Protein AF-0000000071302984 (afdb_homodimer)

Radius of gyration: 37.37 Å; Cα contacts (8 Å, |Δi|>4): 467; chains: 2; bounding box: 135×63×108 Å

Sequence (364 aa):
MEQNSESKSVLCTLLDKNDQSKYVFFTQKRSAGDINIGFTNGEDVWKTHLSEEILSQLFKTFSLKSTEDYTFKLKCACKAGRAFVKLQEDSAVLHLGSEPKDLSLSLSKLKDSEGRTEVKELLFKMADSLQQLESQEFEPRKQHKGPVVAVKKRLPGDSLINPGTKRKKPATGVAFDDEDDDMEQNSESKSVLCTLLDKNDQSKYVFFTQKRSAGDINIGFTNGEDVWKTHLSEEILSQLFKTFSLKSTEDYTFKLKCACKAGRAFVKLQEDSAVLHLGSEPKDLSLSLSKLKDSEGRTEVKELLFKMADSLQQLESQEFEPRKQHKGPVVAVKKRLPGDSLINPGTKRKKPATGVAFDDEDDD

Foldseek 3Di:
DPPPPVLDKDWAWAAAPPPRQIKIWIWDADPPGKIKTWIDSLQWIWIDIQDPVNVVVVCVLLVNDGPSSVSVLQNVLRVVRAWHKHDDDFKIKIFSHDDPSTDMDITGIDDRVVRVVVSVVVVVVVVVVVVVVVVVVPPPPPPCPVPPPPPPPPPPDDPPPVPVPPPPPDPPDPPPPPPDDD/DPPPPVQDKDWAWAAAPPPRQIKIWIWDADPPGKIKTWIDSLQWIWIDIQDPVNVVVVCVLLVADDPSSVSVLQNVLRVVRAWHKHDDDFKIKIFSHDDPSTDMDITGIDDRVVRVVVSVVVVVVVVVVVVVVVVVVPPPPPPCPVPPPPPPPPPPDDPPPVPPPDPPPPPPDPPPPPPDDD

pLDDT: mean 76.07, std 26.69, range [21.97, 98.38]

InterPro domains:
  IPR027873 Protein PAXX [PF15384] (11-179)
  IPR027873 Protein PAXX [PTHR28586] (1-136)
  IPR054134 Protein PAXX, N-terminal domain [cd22286] (8-110)

Structure (mmCIF, N/CA/C/O backbone):
data_AF-0000000071302984-model_v1
#
loop_
_entity.id
_entity.type
_entity.pdbx_description
1 polymer 'Protein PAXX'
#
loop_
_atom_site.group_PDB
_atom_site.id
_atom_site.type_symbol
_atom_site.label_atom_id
_atom_site.label_alt_id
_atom_site.label_comp_id
_atom_site.label_asym_id
_atom_site.label_entity_id
_atom_site.label_seq_id
_atom_site.pdbx_PDB_ins_code
_atom_site.Cartn_x
_atom_site.Cartn_y
_atom_site.Cartn_z
_atom_site.occupancy
_atom_site.B_iso_or_equiv
_atom_site.auth_seq_id
_atom_site.auth_comp_id
_atom_site.auth_asym_id
_atom_site.auth_atom_id
_atom_site.pdbx_PDB_model_num
ATOM 1 N N . MET A 1 1 ? -27.562 1.363 -14.367 1 21.97 1 MET A N 1
ATOM 2 C CA . MET A 1 1 ? -26.25 1.764 -13.898 1 21.97 1 MET A CA 1
ATOM 3 C C . MET A 1 1 ? -25.531 0.594 -13.227 1 21.97 1 MET A C 1
ATOM 5 O O . MET A 1 1 ? -25.953 0.117 -12.18 1 21.97 1 MET A O 1
ATOM 9 N N . GLU A 1 2 ? -25.172 -0.443 -13.961 1 28.59 2 GLU A N 1
ATOM 10 C CA . GLU A 1 2 ? -24.609 -1.736 -13.578 1 28.59 2 GLU A CA 1
ATOM 11 C C . GLU A 1 2 ? -23.438 -1.566 -12.625 1 28.59 2 GLU A C 1
ATOM 13 O O . GLU A 1 2 ? -22.547 -0.751 -12.867 1 28.59 2 GLU A O 1
ATOM 18 N N . GLN A 1 3 ? -23.703 -1.447 -11.344 1 30.8 3 GLN A N 1
ATOM 19 C CA . GLN A 1 3 ? -22.641 -1.562 -10.352 1 30.8 3 GLN A CA 1
ATOM 20 C C . GLN A 1 3 ? -21.562 -2.531 -10.812 1 30.8 3 GLN A C 1
ATOM 22 O O . GLN A 1 3 ? -21.797 -3.734 -10.93 1 30.8 3 GLN A O 1
ATOM 27 N N . ASN A 1 4 ? -20.922 -2.396 -12.047 1 33.62 4 ASN A N 1
ATOM 28 C CA . ASN A 1 4 ? -19.844 -3.195 -12.625 1 33.62 4 ASN A CA 1
ATOM 29 C C . ASN A 1 4 ? -18.969 -3.826 -11.547 1 33.62 4 ASN A C 1
ATOM 31 O O . ASN A 1 4 ? -18.234 -3.127 -10.852 1 33.62 4 ASN A O 1
ATOM 35 N N . SER A 1 5 ? -19.422 -4.852 -10.867 1 39.19 5 SER A N 1
ATOM 36 C CA . SER A 1 5 ? -18.797 -5.77 -9.922 1 39.19 5 SER A CA 1
ATOM 37 C C . SER A 1 5 ? -17.375 -6.117 -10.352 1 39.19 5 SER A C 1
ATOM 39 O O . SER A 1 5 ? -17.156 -7.125 -11.023 1 39.19 5 SER A O 1
ATOM 41 N N . GLU A 1 6 ? -16.719 -5.316 -11.141 1 45.59 6 GLU A N 1
ATOM 42 C CA . GLU A 1 6 ? -15.336 -5.605 -11.539 1 45.59 6 GLU A CA 1
ATOM 43 C C . GLU A 1 6 ? -14.57 -6.285 -10.414 1 45.59 6 GLU A C 1
ATOM 45 O O . GLU A 1 6 ? -14.594 -5.824 -9.266 1 45.59 6 GLU A O 1
ATOM 50 N N . SER A 1 7 ? -14.633 -7.609 -10.422 1 53.19 7 SER A N 1
ATOM 51 C CA . SER A 1 7 ? -13.914 -8.5 -9.516 1 53.19 7 SER A CA 1
ATOM 52 C C . SER A 1 7 ? -12.656 -7.832 -8.977 1 53.19 7 SER A C 1
ATOM 54 O O . SER A 1 7 ? -11.781 -7.422 -9.742 1 53.19 7 SER A O 1
ATOM 56 N N . LYS A 1 8 ? -12.711 -7.332 -7.727 1 72.25 8 LYS A N 1
ATOM 57 C CA . LYS A 1 8 ? -11.719 -6.602 -6.941 1 72.25 8 LYS A CA 1
ATOM 58 C C . LYS A 1 8 ? -10.43 -7.402 -6.809 1 72.25 8 LYS A C 1
ATOM 60 O O . LYS A 1 8 ? -10.453 -8.633 -6.797 1 72.25 8 LYS A O 1
ATOM 65 N N . SER A 1 9 ? -9.273 -6.902 -7.262 1 87.19 9 SER A N 1
ATOM 66 C CA . SER A 1 9 ? -7.926 -7.422 -7.07 1 87.19 9 SER A CA 1
ATOM 67 C C . SER A 1 9 ? -7.758 -8.039 -5.684 1 87.19 9 SER A C 1
ATOM 69 O O . SER A 1 9 ? -8.438 -7.637 -4.734 1 87.19 9 SER A O 1
ATOM 71 N N . VAL A 1 10 ? -7.199 -9.203 -5.703 1 93.75 10 VAL A N 1
ATOM 72 C CA . VAL A 1 10 ? -6.887 -9.852 -4.438 1 93.75 10 VAL A CA 1
ATOM 73 C C . VAL A 1 10 ? -5.527 -9.375 -3.932 1 93.75 10 VAL A C 1
ATOM 75 O O . VAL A 1 10 ? -4.547 -9.375 -4.684 1 93.75 10 VAL A O 1
ATOM 78 N N . LEU A 1 11 ? -5.527 -8.977 -2.688 1 96.38 11 LEU A N 1
ATOM 79 C CA . LEU A 1 11 ? -4.293 -8.523 -2.059 1 96.38 11 LEU A CA 1
ATOM 80 C C . LEU A 1 11 ? -4.207 -9.008 -0.615 1 96.38 11 LEU A C 1
ATOM 82 O O . LEU A 1 11 ? -5.145 -8.82 0.164 1 96.38 11 LEU A O 1
ATOM 86 N N . CYS A 1 12 ? -3.041 -9.703 -0.276 1 96.38 12 CYS A N 1
ATOM 87 C CA . CYS A 1 12 ? -2.834 -10.148 1.098 1 96.38 12 CYS A CA 1
ATOM 88 C C . CYS A 1 12 ? -1.359 -10.422 1.366 1 96.38 12 CYS A C 1
ATOM 90 O O . CYS A 1 12 ? -0.529 -10.312 0.462 1 96.38 12 CYS A O 1
ATOM 92 N N . THR A 1 13 ? -1.05 -10.641 2.576 1 96.81 13 THR A N 1
ATOM 93 C CA . THR A 1 13 ? 0.307 -11.031 2.938 1 96.81 13 THR A CA 1
ATOM 94 C C . THR A 1 13 ? 0.396 -12.547 3.135 1 96.81 13 THR A C 1
ATOM 96 O O . THR A 1 13 ? -0.459 -13.141 3.791 1 96.81 13 THR A O 1
ATOM 99 N N . LEU A 1 14 ? 1.387 -13.102 2.527 1 96.81 14 LEU A N 1
ATOM 100 C CA . LEU A 1 14 ? 1.633 -14.531 2.617 1 96.81 14 LEU A CA 1
ATOM 101 C C . LEU A 1 14 ? 2.941 -14.82 3.346 1 96.81 14 LEU A C 1
ATOM 103 O O . LEU A 1 14 ? 3.811 -13.945 3.432 1 96.81 14 LEU A O 1
ATOM 107 N N . LEU A 1 15 ? 3.031 -16.078 3.766 1 95.19 15 LEU A N 1
ATOM 108 C CA . LEU A 1 15 ? 4.266 -16.5 4.41 1 95.19 15 LEU A CA 1
ATOM 109 C C . LEU A 1 15 ? 4.918 -17.641 3.639 1 95.19 15 LEU A C 1
ATOM 111 O O . LEU A 1 15 ? 4.223 -18.469 3.037 1 95.19 15 LEU A O 1
ATOM 115 N N . ASP A 1 16 ? 6.234 -17.656 3.602 1 93.75 16 ASP A N 1
ATOM 116 C CA . ASP A 1 16 ? 6.953 -18.844 3.133 1 93.75 16 ASP A CA 1
ATOM 117 C C . ASP A 1 16 ? 6.863 -19.969 4.148 1 93.75 16 ASP A C 1
ATOM 119 O O . ASP A 1 16 ? 7.016 -19.75 5.352 1 93.75 16 ASP A O 1
ATOM 123 N N . LYS A 1 17 ? 6.711 -21.109 3.68 1 86.44 17 LYS A N 1
ATOM 124 C CA . LYS A 1 17 ? 6.492 -22.266 4.555 1 86.44 17 LYS A CA 1
ATOM 125 C C . LYS A 1 17 ? 7.77 -22.641 5.305 1 86.44 17 LYS A C 1
ATOM 127 O O . LYS A 1 17 ? 7.715 -23.109 6.438 1 86.44 17 LYS A O 1
ATOM 132 N N . ASN A 1 18 ? 8.852 -22.406 4.664 1 88.69 18 ASN A N 1
ATOM 133 C CA . ASN A 1 18 ? 10.117 -22.875 5.211 1 88.69 18 ASN A CA 1
ATOM 134 C C . ASN A 1 18 ? 10.703 -21.875 6.203 1 88.69 18 ASN A C 1
ATOM 136 O O . ASN A 1 18 ? 11.023 -22.25 7.34 1 88.69 18 ASN A O 1
ATOM 140 N N . ASP A 1 19 ? 10.781 -20.594 5.848 1 91.5 19 ASP A N 1
ATOM 141 C CA . ASP A 1 19 ? 11.508 -19.641 6.695 1 91.5 19 ASP A CA 1
ATOM 142 C C . ASP A 1 19 ? 10.578 -18.578 7.246 1 91.5 19 ASP A C 1
ATOM 144 O O . ASP A 1 19 ? 11.023 -17.641 7.93 1 91.5 19 ASP A O 1
ATOM 148 N N . GLN A 1 20 ? 9.289 -18.578 6.902 1 92.75 20 GLN A N 1
ATOM 149 C CA . GLN A 1 20 ? 8.234 -17.719 7.426 1 92.75 20 GLN A CA 1
ATOM 150 C C . GLN A 1 20 ? 8.438 -16.266 6.973 1 92.75 20 GLN A C 1
ATOM 152 O O . GLN A 1 20 ? 7.875 -15.344 7.562 1 92.75 20 GLN A O 1
ATOM 157 N N . SER A 1 21 ? 9.273 -16.109 5.93 1 95.31 21 SER A N 1
ATOM 158 C CA . SER A 1 21 ? 9.391 -14.773 5.34 1 95.31 21 SER A CA 1
ATOM 159 C C . SER A 1 21 ? 8.062 -14.312 4.75 1 95.31 21 SER A C 1
ATOM 161 O O . SER A 1 21 ? 7.281 -15.125 4.25 1 95.31 21 SER A O 1
ATOM 163 N N . LYS A 1 22 ? 7.898 -13 4.781 1 96.69 22 LYS A N 1
ATOM 164 C CA . LYS A 1 22 ? 6.617 -12.43 4.383 1 96.69 22 LYS A CA 1
ATOM 165 C C . LYS A 1 22 ? 6.664 -11.93 2.941 1 96.69 22 LYS A C 1
ATOM 167 O O . LYS A 1 22 ? 7.668 -11.367 2.506 1 96.69 22 LYS A O 1
ATOM 172 N N . TYR A 1 23 ? 5.539 -12.07 2.285 1 98.12 23 TYR A N 1
ATOM 173 C CA . TYR A 1 23 ? 5.387 -11.609 0.91 1 98.12 23 TYR A CA 1
ATOM 174 C C . TYR A 1 23 ? 4.043 -10.93 0.708 1 98.12 23 TYR A C 1
ATOM 176 O O . TYR A 1 23 ? 3.031 -11.352 1.271 1 98.12 23 TYR A O 1
ATOM 184 N N . VAL A 1 24 ? 4.039 -9.883 -0.051 1 98.31 24 VAL A N 1
ATOM 185 C CA . VAL A 1 24 ? 2.781 -9.281 -0.478 1 98.31 24 VAL A CA 1
ATOM 186 C C . VAL A 1 24 ? 2.285 -9.961 -1.748 1 98.31 24 VAL A C 1
ATOM 188 O O . VAL A 1 24 ? 2.984 -9.984 -2.764 1 98.31 24 VAL A O 1
ATOM 191 N N . PHE A 1 25 ? 1.166 -10.57 -1.616 1 98.12 25 PHE A N 1
ATOM 192 C CA . PHE A 1 25 ? 0.506 -11.242 -2.73 1 98.12 25 PHE A CA 1
ATOM 193 C C . PHE A 1 25 ? -0.508 -10.32 -3.395 1 98.12 25 PHE A C 1
ATOM 195 O O . PHE A 1 25 ? -1.253 -9.617 -2.711 1 98.12 25 PHE A O 1
ATOM 202 N N . PHE A 1 26 ? -0.478 -10.344 -4.781 1 97.62 26 PHE A N 1
ATOM 203 C CA . PHE A 1 26 ? -1.403 -9.453 -5.469 1 97.62 26 PHE A CA 1
ATOM 204 C C . PHE A 1 26 ? -1.865 -10.062 -6.785 1 97.62 26 PHE A C 1
ATOM 206 O O . PHE A 1 26 ? -1.159 -10.875 -7.379 1 97.62 26 PHE A O 1
ATOM 213 N N . THR A 1 27 ? -3.02 -9.703 -7.223 1 96.62 27 THR A N 1
ATOM 214 C CA . THR A 1 27 ? -3.531 -10.023 -8.547 1 96.62 27 THR A CA 1
ATOM 215 C C . THR A 1 27 ? -3.91 -8.75 -9.297 1 96.62 27 THR A C 1
ATOM 217 O O . THR A 1 27 ? -4.23 -7.73 -8.688 1 96.62 27 THR A O 1
ATOM 220 N N . GLN A 1 28 ? -3.775 -8.828 -10.57 1 92.19 28 GLN A N 1
ATOM 221 C CA . GLN A 1 28 ? -4.168 -7.715 -11.438 1 92.19 28 GLN A CA 1
ATOM 222 C C . GLN A 1 28 ? -4.918 -8.211 -12.664 1 92.19 28 GLN A C 1
ATOM 224 O O . GLN A 1 28 ? -4.375 -8.977 -13.469 1 92.19 28 GLN A O 1
ATOM 229 N N . LYS A 1 29 ? -6.094 -7.762 -12.688 1 89.25 29 LYS A N 1
ATOM 230 C CA . LYS A 1 29 ? -6.855 -8.086 -13.891 1 89.25 29 LYS A CA 1
ATOM 231 C C . LYS A 1 29 ? -6.461 -7.172 -15.047 1 89.25 29 LYS A C 1
ATOM 233 O O . LYS A 1 29 ? -6.285 -5.965 -14.867 1 89.25 29 LYS A O 1
ATOM 238 N N . ARG A 1 30 ? -6.203 -7.777 -16.094 1 86.06 30 ARG A N 1
ATOM 239 C CA . ARG A 1 30 ? -5.855 -7.031 -17.312 1 86.06 30 ARG A CA 1
ATOM 240 C C . ARG A 1 30 ? -6.98 -7.098 -18.328 1 86.06 30 ARG A C 1
ATOM 242 O O . ARG A 1 30 ? -8.039 -7.672 -18.062 1 86.06 30 ARG A O 1
ATOM 249 N N . SER A 1 31 ? -6.621 -6.359 -19.406 1 78.56 31 SER A N 1
ATOM 250 C CA . SER A 1 31 ? -7.621 -6.336 -20.469 1 78.56 31 SER A CA 1
ATOM 251 C C . SER A 1 31 ? -7.883 -7.738 -21 1 78.56 31 SER A C 1
ATOM 253 O O . SER A 1 31 ? -7.129 -8.672 -20.719 1 78.56 31 SER A O 1
ATOM 255 N N . ALA A 1 32 ? -8.914 -7.988 -21.641 1 75.5 32 ALA A N 1
ATOM 256 C CA . ALA A 1 32 ? -9.273 -9.195 -22.375 1 75.5 32 ALA A CA 1
ATOM 257 C C . ALA A 1 32 ? -9.508 -10.367 -21.438 1 75.5 32 ALA A C 1
ATOM 259 O O . ALA A 1 32 ? -9.508 -11.523 -21.875 1 75.5 32 ALA A O 1
ATOM 260 N N . GLY A 1 33 ? -9.406 -10.133 -20.125 1 80.19 33 GLY A N 1
ATOM 261 C CA . GLY A 1 33 ? -9.711 -11.227 -19.219 1 80.19 33 GLY A CA 1
ATOM 262 C C . GLY A 1 33 ? -8.477 -11.852 -18.609 1 80.19 33 GLY A C 1
ATOM 263 O O . GLY A 1 33 ? -8.578 -12.773 -17.781 1 80.19 33 GLY A O 1
ATOM 264 N N . ASP A 1 34 ? -7.297 -11.383 -19 1 90.88 34 ASP A N 1
ATOM 265 C CA . ASP A 1 34 ? -6.039 -11.883 -18.453 1 90.88 34 ASP A CA 1
ATOM 266 C C . ASP A 1 34 ? -5.871 -11.461 -17 1 90.88 34 ASP A C 1
ATOM 268 O O . ASP A 1 34 ? -6.414 -10.445 -16.562 1 90.88 34 ASP A O 1
ATOM 272 N N . ILE A 1 35 ? -5.137 -12.375 -16.328 1 93.69 35 ILE A N 1
ATOM 273 C CA . ILE A 1 35 ? -4.855 -12.055 -14.938 1 93.69 35 ILE A CA 1
ATOM 274 C C . ILE A 1 35 ? -3.354 -12.172 -14.68 1 93.69 35 ILE A C 1
ATOM 276 O O . ILE A 1 35 ? -2.711 -13.125 -15.117 1 93.69 35 ILE A O 1
ATOM 280 N N . ASN A 1 36 ? -2.801 -11.133 -14.133 1 95.38 36 ASN A N 1
ATOM 281 C CA . ASN A 1 36 ? -1.452 -11.219 -13.578 1 95.38 36 ASN A CA 1
ATOM 282 C C . ASN A 1 36 ? -1.475 -11.539 -12.086 1 95.38 36 ASN A C 1
ATOM 284 O O . ASN A 1 36 ? -2.26 -10.953 -11.336 1 95.38 36 ASN A O 1
ATOM 288 N N . ILE A 1 37 ? -0.672 -12.477 -11.758 1 96.81 37 ILE A N 1
ATOM 289 C CA . ILE A 1 37 ? -0.538 -12.867 -10.359 1 96.81 37 ILE A CA 1
ATOM 290 C C . ILE A 1 37 ? 0.921 -12.734 -9.922 1 96.81 37 ILE A C 1
ATOM 292 O O . ILE A 1 37 ? 1.829 -13.125 -10.664 1 96.81 37 ILE A O 1
ATOM 296 N N . GLY A 1 38 ? 1.104 -12.156 -8.75 1 97.75 38 GLY A N 1
ATOM 297 C CA . GLY A 1 38 ? 2.479 -12.016 -8.305 1 97.75 38 GLY A CA 1
ATOM 298 C C . GLY A 1 38 ? 2.598 -11.844 -6.801 1 97.75 38 GLY A C 1
ATOM 299 O O . GLY A 1 38 ? 1.591 -11.695 -6.102 1 97.75 38 GLY A O 1
ATOM 300 N N . PHE A 1 39 ? 3.803 -12.008 -6.344 1 98 39 PHE A N 1
ATOM 301 C CA . PHE A 1 39 ? 4.102 -11.633 -4.965 1 98 39 PHE A CA 1
ATOM 302 C C . PHE A 1 39 ? 5.5 -11.047 -4.855 1 98 39 PHE A C 1
ATOM 304 O O . PHE A 1 39 ? 6.332 -11.234 -5.746 1 98 39 PHE A O 1
ATOM 311 N N . THR A 1 40 ? 5.75 -10.289 -3.795 1 98 40 THR A N 1
ATOM 312 C CA . THR A 1 40 ? 7.012 -9.586 -3.617 1 98 40 THR A CA 1
ATOM 313 C C . THR A 1 40 ? 7.414 -9.555 -2.145 1 98 40 THR A C 1
ATOM 315 O O . THR A 1 40 ? 6.551 -9.484 -1.265 1 98 40 THR A O 1
ATOM 318 N N . ASN A 1 41 ? 8.711 -9.648 -1.944 1 96.25 41 ASN A N 1
ATOM 319 C CA . ASN A 1 41 ? 9.234 -9.438 -0.599 1 96.25 41 ASN A CA 1
ATOM 320 C C . ASN A 1 41 ? 9.672 -7.988 -0.391 1 96.25 41 ASN A C 1
ATOM 322 O O . ASN A 1 41 ? 10.344 -7.676 0.595 1 96.25 41 ASN A O 1
ATOM 326 N N . GLY A 1 42 ? 9.305 -7.145 -1.316 1 95.81 42 GLY A N 1
ATOM 327 C CA . GLY A 1 42 ? 9.703 -5.746 -1.271 1 95.81 42 GLY A CA 1
ATOM 328 C C . GLY A 1 42 ? 10.93 -5.445 -2.111 1 95.81 42 GLY A C 1
ATOM 329 O O . GLY A 1 42 ? 11.195 -4.289 -2.438 1 95.81 42 GLY A O 1
ATOM 330 N N . GLU A 1 43 ? 11.688 -6.418 -2.482 1 93.81 43 GLU A N 1
ATOM 331 C CA . GLU A 1 43 ? 12.898 -6.277 -3.295 1 93.81 43 GLU A CA 1
ATOM 332 C C . GLU A 1 43 ? 12.766 -7.047 -4.605 1 93.81 43 GLU A C 1
ATOM 334 O O . GLU A 1 43 ? 13.031 -6.496 -5.68 1 93.81 43 GLU A O 1
ATOM 339 N N . ASP A 1 44 ? 12.43 -8.25 -4.48 1 96 44 ASP A N 1
ATOM 340 C CA . ASP A 1 44 ? 12.219 -9.102 -5.645 1 96 44 ASP A CA 1
ATOM 341 C C . ASP A 1 44 ? 10.727 -9.305 -5.914 1 96 44 ASP A C 1
ATOM 343 O O . ASP A 1 44 ? 9.898 -9.148 -5.016 1 96 44 ASP A O 1
ATOM 347 N N . VAL A 1 45 ? 10.461 -9.602 -7.203 1 97.75 45 VAL A N 1
ATOM 348 C CA . VAL A 1 45 ? 9.078 -9.852 -7.598 1 97.75 45 VAL A CA 1
ATOM 349 C C . VAL A 1 45 ? 8.992 -11.148 -8.398 1 97.75 45 VAL A C 1
ATOM 351 O O . VAL A 1 45 ? 9.812 -11.391 -9.289 1 97.75 45 VAL A O 1
ATOM 354 N N . TRP A 1 46 ? 8.109 -12.023 -8.016 1 97.94 46 TRP A N 1
ATOM 355 C CA . TRP A 1 46 ? 7.734 -13.195 -8.797 1 97.94 46 TRP A CA 1
ATOM 356 C C . TRP A 1 46 ? 6.348 -13.023 -9.406 1 97.94 46 TRP A C 1
ATOM 358 O O . TRP A 1 46 ? 5.418 -12.562 -8.734 1 97.94 46 TRP A O 1
ATOM 368 N N . LYS A 1 47 ? 6.27 -13.367 -10.664 1 97.81 47 LYS A N 1
ATOM 369 C CA . LYS A 1 47 ? 5.012 -13.062 -11.344 1 97.81 47 LYS A CA 1
ATOM 370 C C . LYS A 1 47 ? 4.711 -14.086 -12.43 1 97.81 47 LYS A C 1
ATOM 372 O O . LYS A 1 47 ? 5.625 -14.711 -12.977 1 97.81 47 LYS A O 1
ATOM 377 N N . THR A 1 48 ? 3.436 -14.32 -12.703 1 96.75 48 THR A N 1
ATOM 378 C CA . THR A 1 48 ? 2.975 -15.117 -13.836 1 96.75 48 THR A CA 1
ATOM 379 C C . THR A 1 48 ? 1.795 -14.438 -14.531 1 96.75 48 THR A C 1
ATOM 381 O O . THR A 1 48 ? 1.031 -13.711 -13.898 1 96.75 48 THR A O 1
ATOM 384 N N . HIS A 1 49 ? 1.785 -14.625 -15.789 1 95.62 49 HIS A N 1
ATOM 385 C CA . HIS A 1 49 ? 0.696 -14.125 -16.625 1 95.62 49 HIS A CA 1
ATOM 386 C C . HIS A 1 49 ? -0.238 -15.25 -17.047 1 95.62 49 HIS A C 1
ATOM 388 O O . HIS A 1 49 ? 0.196 -16.219 -17.672 1 95.62 49 HIS A O 1
ATOM 394 N N . LEU A 1 50 ? -1.486 -15.133 -16.719 1 94.94 50 LEU A N 1
ATOM 395 C CA . LEU A 1 50 ? -2.494 -16.109 -17.094 1 94.94 50 LEU A CA 1
ATOM 396 C C . LEU A 1 50 ? -3.375 -15.586 -18.219 1 94.94 50 LEU A C 1
ATOM 398 O O . LEU A 1 50 ? -4.32 -14.836 -17.969 1 94.94 50 LEU A O 1
ATOM 402 N N . SER A 1 51 ? -3.023 -16.031 -19.406 1 93 51 SER A N 1
ATOM 403 C CA . SER A 1 51 ? -3.883 -15.711 -20.531 1 93 51 SER A CA 1
ATOM 404 C C . SER A 1 51 ? -5.227 -16.422 -20.438 1 93 51 SER A C 1
ATOM 406 O O . SER A 1 51 ? -5.395 -17.328 -19.625 1 93 51 SER A O 1
ATOM 408 N N . GLU A 1 52 ? -6.137 -16.016 -21.281 1 89.62 52 GLU A N 1
ATOM 409 C CA . GLU A 1 52 ? -7.441 -16.656 -21.312 1 89.62 52 GLU A CA 1
ATOM 410 C C . GLU A 1 52 ? -7.309 -18.156 -21.578 1 89.62 52 GLU A C 1
ATOM 412 O O . GLU A 1 52 ? -8.055 -18.969 -21.031 1 89.62 52 GLU A O 1
ATOM 417 N N . GLU A 1 53 ? -6.402 -18.453 -22.453 1 91.19 53 GLU A N 1
ATOM 418 C CA . GLU A 1 53 ? -6.172 -19.859 -22.797 1 91.19 53 GLU A CA 1
ATOM 419 C C . GLU A 1 53 ? -5.664 -20.641 -21.578 1 91.19 53 GLU A C 1
ATOM 421 O O . GLU A 1 53 ? -6.121 -21.75 -21.328 1 91.19 53 GLU A O 1
ATOM 426 N N . ILE A 1 54 ? -4.738 -20.031 -20.844 1 91.56 54 ILE A N 1
ATOM 427 C CA . ILE A 1 54 ? -4.164 -20.672 -19.672 1 91.56 54 ILE A CA 1
ATOM 428 C C . ILE A 1 54 ? -5.227 -20.797 -18.578 1 91.56 54 ILE A C 1
ATOM 430 O O . ILE A 1 54 ? -5.336 -21.844 -17.938 1 91.56 54 ILE A O 1
ATOM 434 N N . LEU A 1 55 ? -6.039 -19.828 -18.438 1 90.56 55 LEU A N 1
ATOM 435 C CA . LEU A 1 55 ? -7.098 -19.844 -17.438 1 90.56 55 LEU A CA 1
ATOM 436 C C . LEU A 1 55 ? -8.109 -20.938 -17.719 1 90.56 55 LEU A C 1
ATOM 438 O O . LEU A 1 55 ? -8.562 -21.641 -16.812 1 90.56 55 LEU A O 1
ATOM 442 N N . SER A 1 56 ? -8.461 -21.078 -18.938 1 90.88 56 SER A N 1
ATOM 443 C CA . SER A 1 56 ? -9.406 -22.125 -19.328 1 90.88 56 SER A CA 1
ATOM 444 C C . SER A 1 56 ? -8.891 -23.5 -18.953 1 90.88 56 SER A C 1
ATOM 446 O O . SER A 1 56 ? -9.664 -24.359 -18.516 1 90.88 56 SER A O 1
ATOM 448 N N . GLN A 1 57 ? -7.609 -23.719 -19.141 1 91.44 57 GLN A N 1
ATOM 449 C CA . GLN A 1 57 ? -7.004 -25 -18.781 1 91.44 57 GLN A CA 1
ATOM 450 C C . GLN A 1 57 ? -7.039 -25.203 -17.266 1 91.44 57 GLN A C 1
ATOM 452 O O . GLN A 1 57 ? -7.289 -26.312 -16.797 1 91.44 57 GLN A O 1
ATOM 457 N N . LEU A 1 58 ? -6.789 -24.109 -16.562 1 89.12 58 LEU A N 1
ATOM 458 C CA . LEU A 1 58 ? -6.832 -24.172 -15.102 1 89.12 58 LEU A CA 1
ATOM 459 C C . LEU A 1 58 ? -8.242 -24.469 -14.609 1 89.12 58 LEU A C 1
ATOM 461 O O . LEU A 1 58 ? -8.422 -25.219 -13.641 1 89.12 58 LEU A O 1
ATOM 465 N N . PHE A 1 59 ? -9.18 -24 -15.359 1 90.44 59 PHE A N 1
ATOM 466 C CA . PHE A 1 59 ? -10.57 -24.234 -14.984 1 90.44 59 PHE A CA 1
ATOM 467 C C . PHE A 1 59 ? -10.922 -25.703 -15.117 1 90.44 59 PHE A C 1
ATOM 469 O O . PHE A 1 59 ? -11.562 -26.281 -14.234 1 90.44 59 PHE A O 1
ATOM 476 N N . LYS A 1 60 ? -10.578 -26.297 -16.141 1 90.19 60 LYS A N 1
ATOM 477 C CA . LYS A 1 60 ? -10.852 -27.703 -16.375 1 90.19 60 LYS A CA 1
ATOM 478 C C . LYS A 1 60 ? -10.148 -28.578 -15.336 1 90.19 60 LYS A C 1
ATOM 480 O O . LYS A 1 60 ? -10.742 -29.531 -14.812 1 90.19 60 LYS A O 1
ATOM 485 N N . THR A 1 61 ? -8.898 -28.188 -14.977 1 87.5 61 THR A N 1
ATOM 486 C CA . THR A 1 61 ? -8.078 -29 -14.094 1 87.5 61 THR A CA 1
ATOM 487 C C . THR A 1 61 ? -8.602 -28.938 -12.656 1 87.5 61 T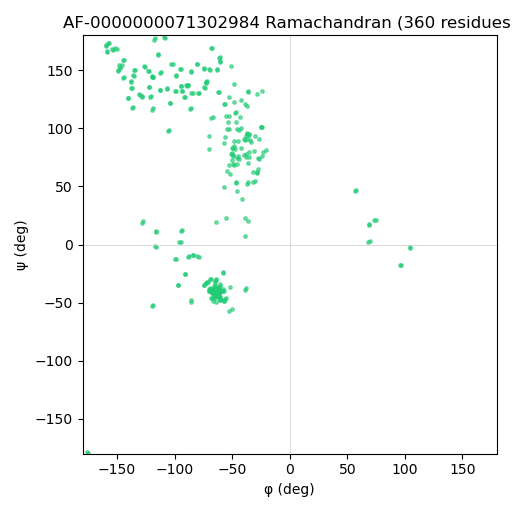HR A C 1
ATOM 489 O O . THR A 1 61 ? -8.586 -29.938 -11.945 1 87.5 61 THR A O 1
ATOM 492 N N . PHE A 1 62 ? -9.156 -27.781 -12.281 1 86.94 62 PHE A N 1
ATOM 493 C CA . PHE A 1 62 ? -9.516 -27.609 -10.875 1 86.94 62 PHE A CA 1
ATOM 494 C C . PHE A 1 62 ? -11.023 -27.438 -10.727 1 86.94 62 PHE A C 1
ATOM 496 O O . PHE A 1 62 ? -11.508 -27.031 -9.672 1 86.94 62 PHE A O 1
ATOM 503 N N . SER A 1 63 ? -11.781 -27.688 -11.766 1 85.81 63 SER A N 1
ATOM 504 C CA . SER A 1 63 ? -13.234 -27.656 -11.773 1 85.81 63 SER A CA 1
ATOM 505 C C . SER A 1 63 ? -13.75 -26.281 -11.328 1 85.81 63 SER A C 1
ATOM 507 O O . SER A 1 63 ? -14.602 -26.203 -10.438 1 85.81 63 SER A O 1
ATOM 509 N N . LEU A 1 64 ? -13.102 -25.328 -11.961 1 88 64 LEU A N 1
ATOM 510 C CA . LEU A 1 64 ? -13.539 -23.953 -11.727 1 88 64 LEU A CA 1
ATOM 511 C C . LEU A 1 64 ? -14.516 -23.5 -12.805 1 88 64 LEU A C 1
ATOM 513 O O . LEU A 1 64 ? -14.406 -23.922 -13.961 1 88 64 LEU A O 1
ATOM 517 N N . LYS A 1 65 ? -15.359 -22.641 -12.469 1 88.5 65 LYS A N 1
ATOM 518 C CA . LYS A 1 65 ? -16.438 -22.25 -13.375 1 88.5 65 LYS A CA 1
ATOM 519 C C . LYS A 1 65 ? -16.078 -20.969 -14.125 1 88.5 65 LYS A C 1
ATOM 521 O O . LYS A 1 65 ? -16.516 -20.781 -15.266 1 88.5 65 LYS A O 1
ATOM 526 N N . SER A 1 66 ? -15.367 -20.062 -13.477 1 89.25 66 SER A N 1
ATOM 527 C CA . SER A 1 66 ? -15.078 -18.766 -14.07 1 89.25 66 SER A CA 1
ATOM 528 C C . SER A 1 66 ? -13.852 -18.125 -13.43 1 89.25 66 SER A C 1
ATOM 530 O O . SER A 1 66 ? -13.305 -18.641 -12.453 1 89.25 66 SER A O 1
ATOM 532 N N . THR A 1 67 ? -13.516 -17.062 -14.039 1 87.19 67 THR A N 1
ATOM 533 C CA . THR A 1 67 ? -12.422 -16.281 -13.484 1 87.19 67 THR A CA 1
ATOM 534 C C . THR A 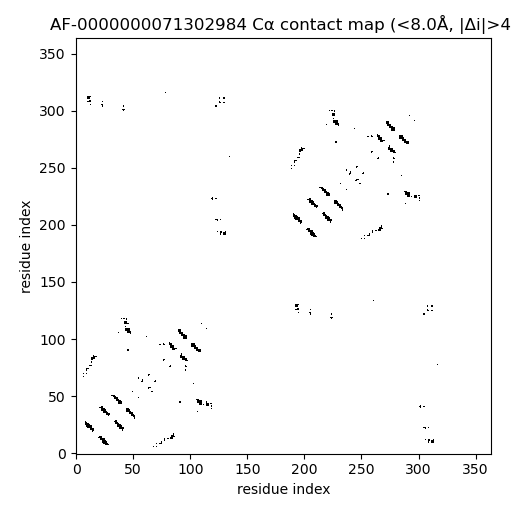1 67 ? -12.781 -15.766 -12.094 1 87.19 67 THR A C 1
ATOM 536 O O . THR A 1 67 ? -11.922 -15.703 -11.211 1 87.19 67 THR A O 1
ATOM 539 N N . GLU A 1 68 ? -13.992 -15.422 -11.922 1 87.19 68 GLU A N 1
ATOM 540 C CA . GLU A 1 68 ? -14.461 -14.938 -10.625 1 87.19 68 GLU A CA 1
ATOM 541 C C . GLU A 1 68 ? -14.367 -16.031 -9.57 1 87.19 68 GLU A C 1
ATOM 543 O O . GLU A 1 68 ? -14.023 -15.766 -8.414 1 87.19 68 GLU A O 1
ATOM 548 N N . ASP A 1 69 ? -14.688 -17.188 -10.031 1 90.12 69 ASP A N 1
ATOM 549 C CA . ASP A 1 69 ? -14.555 -18.328 -9.133 1 90.12 69 ASP A CA 1
ATOM 550 C C . ASP A 1 69 ? -13.102 -18.531 -8.703 1 90.12 69 ASP A C 1
ATOM 552 O O . ASP A 1 69 ? -12.82 -18.781 -7.531 1 90.12 69 ASP A O 1
ATOM 556 N N . TYR A 1 70 ? -12.305 -18.344 -9.617 1 90.5 70 TYR A N 1
ATOM 557 C CA . TYR A 1 70 ? -10.875 -18.484 -9.344 1 90.5 70 TYR A CA 1
ATOM 558 C C . TYR A 1 70 ? -10.406 -17.438 -8.352 1 90.5 70 TYR A C 1
ATOM 560 O O . TYR A 1 70 ? -9.727 -17.75 -7.371 1 90.5 70 TYR A O 1
ATOM 568 N N . THR A 1 71 ? -10.734 -16.188 -8.586 1 90.06 71 THR A N 1
ATOM 569 C CA . THR A 1 71 ? -10.352 -15.078 -7.715 1 90.06 71 THR A CA 1
ATOM 570 C C . THR A 1 71 ? -10.922 -15.266 -6.312 1 90.06 71 THR A C 1
ATOM 572 O O . THR A 1 71 ? -10.266 -14.953 -5.32 1 90.06 71 THR A O 1
ATOM 575 N N . PHE A 1 72 ? -12.078 -15.844 -6.332 1 90.19 72 PHE A N 1
ATOM 576 C CA . PHE A 1 72 ? -12.703 -16.125 -5.047 1 90.19 72 PHE A CA 1
ATOM 577 C C . PHE A 1 72 ? -11.906 -17.156 -4.27 1 90.19 72 PHE A C 1
ATOM 579 O O . PHE A 1 72 ? -11.742 -17.047 -3.053 1 90.19 72 PHE A O 1
ATOM 586 N N . LYS A 1 73 ? -11.492 -18.109 -4.945 1 91.69 73 LYS A N 1
ATOM 587 C CA . LYS A 1 73 ? -10.695 -19.141 -4.293 1 91.69 73 LYS A CA 1
ATOM 588 C C . LYS A 1 73 ? -9.391 -18.578 -3.752 1 91.69 73 LYS A C 1
ATOM 590 O O . LYS A 1 73 ? -8.938 -18.953 -2.668 1 91.69 73 LYS A O 1
ATOM 595 N N . LEU A 1 74 ? -8.82 -17.703 -4.527 1 93.31 74 LEU A N 1
ATOM 596 C CA . LEU A 1 74 ? -7.609 -17.016 -4.078 1 93.31 74 LEU A CA 1
ATOM 597 C C . LEU A 1 74 ? -7.875 -16.234 -2.801 1 93.31 74 LEU A C 1
ATOM 599 O O . LEU A 1 74 ? -7.121 -16.328 -1.832 1 93.31 74 LEU A O 1
ATOM 603 N N . LYS A 1 75 ? -8.938 -15.547 -2.844 1 92.44 75 LYS A N 1
ATOM 604 C CA . LYS A 1 75 ? -9.32 -14.711 -1.71 1 92.44 75 LYS A CA 1
ATOM 605 C C . LYS A 1 75 ? -9.586 -15.555 -0.465 1 92.44 75 LYS A C 1
ATOM 607 O O . LYS A 1 75 ? -9.133 -15.211 0.629 1 92.44 75 LYS A O 1
ATOM 612 N N . CYS A 1 76 ? -10.258 -16.625 -0.637 1 91.25 76 CYS A N 1
ATOM 613 C CA . CYS A 1 76 ? -10.602 -17.5 0.479 1 91.25 76 CYS A CA 1
ATOM 614 C C . CYS A 1 76 ? -9.344 -18.141 1.069 1 91.25 76 CYS A C 1
ATOM 616 O O . CYS A 1 76 ? -9.219 -18.25 2.291 1 91.25 76 CYS A O 1
ATOM 618 N N . ALA A 1 77 ? -8.523 -18.531 0.246 1 94.19 77 ALA A N 1
ATOM 619 C CA . ALA A 1 77 ? -7.285 -19.141 0.715 1 94.19 77 ALA A CA 1
ATOM 620 C C . ALA A 1 77 ? -6.453 -18.156 1.528 1 94.19 77 ALA A C 1
ATOM 622 O O . ALA A 1 77 ? -5.879 -18.516 2.559 1 94.19 77 ALA A O 1
ATOM 623 N N . CYS A 1 78 ? -6.414 -16.938 1.127 1 92.62 78 CYS A N 1
ATOM 624 C CA . CYS A 1 78 ? -5.691 -15.883 1.829 1 92.62 78 CYS A CA 1
ATOM 625 C C . CYS A 1 78 ? -6.316 -15.609 3.191 1 92.62 78 CYS A C 1
ATOM 627 O O . CYS A 1 78 ? -5.613 -15.531 4.199 1 92.62 78 CYS A O 1
ATOM 629 N N . LYS A 1 79 ? -7.57 -15.531 3.141 1 90.19 79 LYS A N 1
ATOM 630 C CA . LYS A 1 79 ? -8.297 -15.211 4.367 1 90.19 79 LYS A CA 1
ATOM 631 C C . LYS A 1 79 ? -8.156 -16.328 5.398 1 90.19 79 LYS A C 1
ATOM 633 O O . LYS A 1 79 ? -8.039 -16.047 6.598 1 90.19 79 LYS A O 1
ATOM 638 N N . ALA A 1 80 ? -8.156 -17.469 4.906 1 91.69 80 ALA A N 1
ATOM 639 C CA . ALA A 1 80 ? -8.102 -18.641 5.789 1 91.69 80 ALA A CA 1
ATOM 640 C C . ALA A 1 80 ? -6.668 -18.906 6.25 1 91.69 80 ALA A C 1
ATOM 642 O O . ALA A 1 80 ? -6.43 -19.781 7.09 1 91.69 80 ALA A O 1
ATOM 643 N N . GLY A 1 81 ? -5.711 -18.219 5.672 1 91.25 81 GLY A N 1
ATOM 644 C CA . GLY A 1 81 ? -4.312 -18.406 6.035 1 91.25 81 GLY A CA 1
ATOM 645 C C . GLY A 1 81 ? -3.725 -19.703 5.516 1 91.25 81 GLY A C 1
ATOM 646 O O . GLY A 1 81 ? -2.754 -20.219 6.07 1 91.25 81 GLY A O 1
ATOM 647 N N . ARG A 1 82 ? -4.367 -20.25 4.5 1 93.94 82 ARG A N 1
ATOM 648 C CA . ARG A 1 82 ? -3.928 -21.516 3.943 1 93.94 82 ARG A CA 1
ATOM 649 C C . ARG A 1 82 ? -2.941 -21.312 2.801 1 93.94 82 ARG A C 1
ATOM 651 O O . ARG A 1 82 ? -2.174 -22.203 2.459 1 93.94 82 ARG A O 1
ATOM 658 N N . ALA A 1 83 ? -3.018 -20.172 2.168 1 95.94 83 ALA A N 1
ATOM 659 C CA . ALA A 1 83 ? -2.135 -19.891 1.039 1 95.94 83 ALA A CA 1
ATOM 660 C C . ALA A 1 83 ? -0.709 -19.625 1.512 1 95.94 83 ALA A C 1
ATOM 662 O O . ALA A 1 83 ? -0.499 -18.953 2.533 1 95.94 83 ALA A O 1
ATOM 663 N N . PHE A 1 84 ? 0.283 -20.156 0.775 1 96.75 84 PHE A N 1
ATOM 664 C CA . PHE A 1 84 ? 1.683 -19.922 1.107 1 96.75 84 PHE A CA 1
ATOM 665 C C . PHE A 1 84 ? 2.561 -20.031 -0.133 1 96.75 84 PHE A C 1
ATOM 667 O O . PHE A 1 84 ? 2.113 -20.516 -1.175 1 96.75 84 PHE A O 1
ATOM 674 N N . VAL A 1 85 ? 3.824 -19.578 0.001 1 96.62 85 VAL A N 1
ATOM 675 C CA . VAL A 1 85 ? 4.746 -19.594 -1.13 1 96.62 85 VAL A CA 1
ATOM 676 C C . VAL A 1 85 ? 5.945 -20.484 -0.807 1 96.62 85 VAL A C 1
ATOM 678 O O . VAL A 1 85 ? 6.336 -20.609 0.357 1 96.62 85 VAL A O 1
ATOM 681 N N . LYS A 1 86 ? 6.395 -21.141 -1.786 1 95.44 86 LYS A N 1
ATOM 682 C CA . LYS A 1 86 ? 7.66 -21.859 -1.716 1 95.44 86 LYS A CA 1
ATOM 683 C C . LYS A 1 86 ? 8.656 -21.328 -2.738 1 95.44 86 LYS A C 1
ATOM 685 O O . LYS A 1 86 ? 8.445 -21.469 -3.947 1 95.44 86 LYS A O 1
ATOM 690 N N . LEU A 1 87 ? 9.758 -20.797 -2.184 1 94.38 87 LEU A N 1
ATOM 691 C CA . LEU A 1 87 ? 10.758 -20.234 -3.076 1 94.38 87 LEU A CA 1
ATOM 692 C C . LEU A 1 87 ? 11.758 -21.297 -3.521 1 94.38 87 LEU A C 1
ATOM 694 O O . LEU A 1 87 ? 12.164 -22.156 -2.725 1 94.38 87 LEU A O 1
ATOM 698 N N . GLN A 1 88 ? 12.039 -21.203 -4.805 1 89.88 88 GLN A N 1
ATOM 699 C CA . GLN A 1 88 ? 13.117 -21.969 -5.422 1 89.88 88 GLN A CA 1
ATOM 700 C C . GLN A 1 88 ? 14.188 -21.047 -6 1 89.88 88 GLN A C 1
ATOM 702 O O . GLN A 1 88 ? 14.133 -19.828 -5.812 1 89.88 88 GLN A O 1
ATOM 707 N N . GLU A 1 89 ? 15.289 -21.438 -6.535 1 83.88 89 GLU A N 1
ATOM 708 C CA . GLU A 1 89 ? 16.406 -20.609 -7.012 1 83.88 89 GLU A CA 1
ATOM 709 C C . GLU A 1 89 ? 15.906 -19.5 -7.93 1 83.88 89 GLU A C 1
ATOM 711 O O . GLU A 1 89 ? 16.172 -18.312 -7.691 1 83.88 89 GLU A O 1
ATOM 716 N N . ASP A 1 90 ? 15.219 -19.672 -8.969 1 84.44 90 ASP A N 1
ATOM 717 C CA . ASP A 1 90 ? 14.766 -18.609 -9.875 1 84.44 90 ASP A CA 1
ATOM 718 C C . ASP A 1 90 ? 13.258 -18.703 -10.117 1 84.44 90 ASP A C 1
ATOM 720 O O . ASP A 1 90 ? 12.766 -18.234 -11.141 1 84.44 90 ASP A O 1
ATOM 724 N N . SER A 1 91 ? 12.586 -19.391 -9.266 1 93.81 91 SER A N 1
ATOM 725 C CA . SER A 1 91 ? 11.148 -19.562 -9.406 1 93.81 91 SER A CA 1
ATOM 726 C C . SER A 1 91 ? 10.469 -19.734 -8.047 1 93.81 91 SER A C 1
ATOM 728 O O . SER A 1 91 ? 11.141 -19.703 -7.012 1 93.81 91 SER A O 1
ATOM 730 N N . ALA A 1 92 ? 9.242 -19.656 -8.109 1 96 92 ALA A N 1
ATOM 731 C CA . ALA A 1 92 ? 8.461 -19.859 -6.898 1 96 92 ALA A CA 1
ATOM 732 C C . ALA A 1 92 ? 7.129 -20.547 -7.215 1 96 92 ALA A C 1
ATOM 734 O O . ALA A 1 92 ? 6.66 -20.5 -8.359 1 96 92 ALA A O 1
ATOM 735 N N . VAL A 1 93 ? 6.633 -21.219 -6.234 1 96.19 93 VAL A N 1
ATOM 736 C CA . VAL A 1 93 ? 5.316 -21.828 -6.387 1 96.19 93 VAL A CA 1
ATOM 737 C C . VAL A 1 93 ? 4.363 -21.281 -5.324 1 96.19 93 VAL A C 1
ATOM 739 O O . VAL A 1 93 ? 4.695 -21.25 -4.137 1 96.19 93 VAL A O 1
ATOM 742 N N . LEU A 1 94 ? 3.232 -20.812 -5.781 1 96.81 94 LEU A N 1
ATOM 743 C CA . LEU A 1 94 ? 2.146 -20.391 -4.902 1 96.81 94 LEU A CA 1
ATOM 744 C C . LEU A 1 94 ? 1.183 -21.547 -4.641 1 96.81 94 LEU A C 1
ATOM 746 O O . LEU A 1 94 ? 0.667 -22.156 -5.578 1 96.81 94 LEU A O 1
ATOM 750 N N . HIS A 1 95 ? 0.959 -21.797 -3.363 1 96.25 95 HIS A N 1
ATOM 751 C CA . HIS A 1 95 ? 0.025 -22.844 -2.967 1 96.25 95 HIS A CA 1
ATOM 752 C C . HIS A 1 95 ? -1.21 -22.25 -2.295 1 96.25 95 HIS A C 1
ATOM 754 O O . HIS A 1 95 ? -1.093 -21.406 -1.402 1 96.25 95 HIS A O 1
ATOM 760 N N . LEU A 1 96 ? -2.354 -22.703 -2.699 1 95.06 96 LEU A N 1
ATOM 761 C CA . LEU A 1 96 ? -3.586 -22.203 -2.092 1 95.06 96 LEU A CA 1
ATOM 762 C C . LEU A 1 96 ? -4.051 -23.141 -0.977 1 95.06 96 LEU A C 1
ATOM 764 O O . LEU A 1 96 ? -5.078 -22.891 -0.342 1 95.06 96 LEU A O 1
ATOM 768 N N . GLY A 1 97 ? -3.291 -24.141 -0.731 1 91.62 97 GLY A N 1
ATOM 769 C CA . GLY A 1 97 ? -3.539 -25.109 0.329 1 91.62 97 GLY A CA 1
ATOM 770 C C . GLY A 1 97 ? -2.432 -26.125 0.475 1 91.62 97 GLY A C 1
ATOM 771 O O . GLY A 1 97 ? -1.486 -26.156 -0.316 1 91.62 97 GLY A O 1
ATOM 772 N N . SER A 1 98 ? -2.619 -27.047 1.42 1 90 98 SER A N 1
ATOM 773 C CA . SER A 1 98 ? -1.547 -27.984 1.755 1 90 98 SER A CA 1
ATOM 774 C C . SER A 1 98 ? -1.749 -29.328 1.066 1 90 98 SER A C 1
ATOM 776 O O . SER A 1 98 ? -0.825 -30.141 0.999 1 90 98 SER A O 1
ATOM 778 N N . GLU A 1 99 ? -2.951 -29.484 0.536 1 90.38 99 GLU A N 1
ATOM 779 C CA . GLU A 1 99 ? -3.232 -30.766 -0.104 1 90.38 99 GLU A CA 1
ATOM 780 C C . GLU A 1 99 ? -2.762 -30.766 -1.557 1 90.38 99 GLU A C 1
ATOM 782 O O . GLU A 1 99 ? -2.787 -29.734 -2.227 1 90.38 99 GLU A O 1
ATOM 787 N N . PRO A 1 100 ? -2.359 -31.922 -2.041 1 86.94 100 PRO A N 1
ATOM 788 C CA . PRO A 1 100 ? -1.907 -32.031 -3.43 1 86.94 100 PRO A CA 1
ATOM 789 C C . PRO A 1 100 ? -2.975 -31.594 -4.434 1 86.94 100 PRO A C 1
ATOM 791 O O . PRO A 1 100 ? -2.645 -31.141 -5.539 1 86.94 100 PRO A O 1
ATOM 794 N N . LYS A 1 101 ? -4.242 -31.656 -4.012 1 84.69 101 LYS A N 1
ATOM 795 C CA . LYS A 1 101 ? -5.344 -31.312 -4.906 1 84.69 101 LYS A CA 1
ATOM 796 C C . LYS A 1 101 ? -5.598 -29.812 -4.922 1 84.69 101 LYS A C 1
ATOM 798 O O . LYS A 1 101 ? -6.32 -29.312 -5.785 1 84.69 101 LYS A O 1
ATOM 803 N N . ASP A 1 102 ? -4.906 -29.219 -4.004 1 90.69 102 ASP A N 1
ATOM 804 C CA . ASP A 1 102 ? -5.125 -27.781 -3.92 1 90.69 102 ASP A CA 1
ATOM 805 C C . ASP A 1 102 ? -4.438 -27.062 -5.078 1 90.69 102 ASP A C 1
ATOM 807 O O . ASP A 1 102 ? -3.414 -27.516 -5.586 1 90.69 102 ASP A O 1
ATOM 811 N N . LEU A 1 103 ? -4.977 -25.969 -5.445 1 90.88 103 LEU A N 1
ATOM 812 C CA . LEU A 1 103 ? -4.449 -25.141 -6.535 1 90.88 103 LEU A CA 1
ATOM 813 C C . LEU A 1 103 ? -3.043 -24.656 -6.211 1 90.88 103 LEU A C 1
ATOM 815 O O . LEU A 1 103 ? -2.77 -24.234 -5.082 1 90.88 103 LEU A O 1
ATOM 819 N N . SER A 1 104 ? -2.174 -24.859 -7.223 1 92.94 104 SER A N 1
ATOM 820 C CA . SER A 1 104 ? -0.831 -24.297 -7.137 1 92.94 104 SER A CA 1
ATOM 821 C C . SER A 1 104 ? -0.425 -23.625 -8.445 1 92.94 104 SER A C 1
ATOM 823 O O . SER A 1 104 ? -0.872 -24.031 -9.523 1 92.94 104 SER A O 1
ATOM 825 N N . LEU A 1 105 ? 0.428 -22.594 -8.344 1 94.06 105 LEU A N 1
ATOM 826 C CA . LEU A 1 105 ? 0.861 -21.844 -9.516 1 94.06 105 LEU A CA 1
ATOM 827 C C . LEU A 1 105 ? 2.357 -21.547 -9.453 1 94.06 105 LEU A C 1
ATOM 829 O O . LEU A 1 105 ? 2.877 -21.172 -8.406 1 94.06 105 LEU A O 1
ATOM 833 N N . SER A 1 106 ? 2.963 -21.781 -10.609 1 95.44 106 SER A N 1
ATOM 834 C CA . SER A 1 106 ? 4.383 -21.453 -10.695 1 95.44 106 SER A CA 1
ATOM 835 C C . SER A 1 106 ? 4.59 -20.016 -11.164 1 95.44 106 SER A C 1
ATOM 837 O O . SER A 1 106 ? 3.916 -19.547 -12.094 1 95.44 106 SER A O 1
ATOM 839 N N . LEU A 1 107 ? 5.504 -19.312 -10.547 1 97.56 107 LEU A N 1
ATOM 840 C CA . LEU A 1 107 ? 5.855 -17.953 -10.914 1 97.56 107 LEU A CA 1
ATOM 841 C C . LEU A 1 107 ? 7.355 -17.812 -11.156 1 97.56 107 LEU A C 1
ATOM 843 O O . LEU A 1 107 ? 8.148 -18.594 -10.625 1 97.56 107 LEU A O 1
ATOM 847 N N . SER A 1 108 ? 7.703 -16.875 -11.961 1 97.75 108 SER A N 1
ATOM 848 C CA . SER A 1 108 ? 9.109 -16.625 -12.258 1 97.75 108 SER A CA 1
ATOM 849 C C . SER A 1 108 ? 9.562 -15.273 -11.688 1 97.75 108 SER A C 1
ATOM 851 O O . SER A 1 108 ? 8.805 -14.305 -11.711 1 97.75 108 SER A O 1
ATOM 853 N N . LYS A 1 109 ? 10.797 -15.281 -11.32 1 97.56 109 LYS A N 1
ATOM 854 C CA . LYS A 1 109 ? 11.359 -14.031 -10.812 1 97.56 109 LYS A CA 1
ATOM 855 C C . LYS A 1 109 ? 11.594 -13.031 -11.938 1 97.56 109 LYS A C 1
ATOM 857 O O . LYS A 1 109 ? 12.125 -13.391 -12.992 1 97.56 109 LYS A O 1
ATOM 862 N N . LEU A 1 110 ? 11.203 -11.836 -11.68 1 97.62 110 LEU A N 1
ATOM 863 C CA . LEU A 1 110 ? 11.43 -10.781 -12.656 1 97.62 110 LEU A CA 1
ATOM 864 C C . LEU A 1 110 ? 12.859 -10.258 -12.578 1 97.62 110 LEU A C 1
ATOM 866 O O . LEU A 1 110 ? 13.508 -10.367 -11.531 1 97.62 110 LEU A O 1
ATOM 870 N N . LYS A 1 111 ? 13.273 -9.719 -13.711 1 97.25 111 LYS A N 1
ATOM 871 C CA . LYS A 1 111 ? 14.531 -8.977 -13.664 1 97.25 111 LYS A CA 1
ATOM 872 C C . LYS A 1 111 ? 14.445 -7.801 -12.695 1 97.25 111 LYS A C 1
ATOM 874 O O . LYS A 1 111 ? 13.359 -7.262 -12.461 1 97.25 111 LYS A O 1
ATOM 879 N N . ASP A 1 112 ? 15.586 -7.375 -12.219 1 95.25 112 ASP A N 1
ATOM 880 C CA . ASP A 1 112 ? 15.633 -6.355 -11.18 1 95.25 112 ASP A CA 1
ATOM 881 C C . ASP A 1 112 ? 14.883 -5.094 -11.602 1 95.25 112 ASP A C 1
ATOM 883 O O . ASP A 1 112 ? 14.086 -4.547 -10.836 1 95.25 112 ASP A O 1
ATOM 887 N N . SER A 1 113 ? 15.117 -4.664 -12.773 1 96 113 SER A N 1
ATOM 888 C CA . SER A 1 113 ? 14.5 -3.432 -13.25 1 96 113 SER A CA 1
ATOM 889 C C . SER A 1 113 ? 12.984 -3.58 -13.344 1 96 113 SER A C 1
ATOM 891 O O . SER A 1 113 ? 12.242 -2.674 -12.953 1 96 113 SER A O 1
ATOM 893 N N . GLU A 1 114 ? 12.508 -4.727 -13.812 1 96.88 114 GLU A N 1
ATOM 894 C CA . GLU A 1 114 ? 11.078 -4.996 -13.922 1 96.88 114 GLU A CA 1
ATOM 895 C C . GLU A 1 114 ? 10.43 -5.141 -12.547 1 96.88 114 GLU A C 1
ATOM 897 O O . GLU A 1 114 ? 9.305 -4.688 -12.328 1 96.88 114 GLU A O 1
ATOM 902 N N . GLY A 1 115 ? 11.172 -5.785 -11.703 1 96.88 115 GLY A N 1
ATOM 903 C CA . GLY A 1 115 ? 10.688 -5.941 -10.336 1 96.88 115 GLY A CA 1
ATOM 904 C C . GLY A 1 115 ? 10.492 -4.621 -9.617 1 96.88 115 GLY A C 1
ATOM 905 O O . GLY A 1 115 ? 9.477 -4.414 -8.945 1 96.88 115 GLY A O 1
ATOM 906 N N . ARG A 1 116 ? 11.469 -3.758 -9.844 1 95.75 116 ARG A N 1
ATOM 907 C CA . ARG A 1 116 ? 11.383 -2.441 -9.219 1 95.75 116 ARG A CA 1
ATOM 908 C C . ARG A 1 116 ? 10.172 -1.67 -9.734 1 95.75 116 ARG A C 1
ATOM 910 O O . ARG A 1 116 ? 9.477 -1.01 -8.961 1 95.75 116 ARG A O 1
ATOM 917 N N . THR A 1 117 ? 9.922 -1.823 -10.945 1 96.62 117 THR A N 1
ATOM 918 C CA . THR A 1 117 ? 8.773 -1.159 -11.547 1 96.62 117 THR A CA 1
ATOM 919 C C . THR A 1 117 ? 7.465 -1.729 -11 1 96.62 117 THR A C 1
ATOM 921 O O . THR A 1 117 ? 6.531 -0.98 -10.711 1 96.62 117 THR A O 1
ATOM 924 N N . GLU A 1 118 ? 7.422 -3.012 -10.867 1 96.81 118 GLU A N 1
ATOM 925 C CA . GLU A 1 118 ? 6.227 -3.67 -10.344 1 96.81 118 GLU A CA 1
ATOM 926 C C . GLU A 1 118 ? 5.949 -3.242 -8.906 1 96.81 118 GLU A C 1
ATOM 928 O O . GLU A 1 118 ? 4.801 -2.961 -8.547 1 96.81 118 GLU A O 1
ATOM 933 N N . VAL A 1 119 ? 7.012 -3.18 -8.133 1 97.5 119 VAL A N 1
ATOM 934 C CA . VAL A 1 119 ? 6.852 -2.801 -6.734 1 97.5 119 VAL A CA 1
ATOM 935 C C . VAL A 1 119 ? 6.359 -1.358 -6.641 1 97.5 119 VAL A C 1
ATOM 937 O O . VAL A 1 119 ? 5.484 -1.045 -5.828 1 97.5 119 VAL A O 1
ATOM 940 N N . LYS A 1 120 ? 6.922 -0.536 -7.469 1 96.88 120 LYS A N 1
ATOM 941 C CA . LYS A 1 120 ? 6.504 0.862 -7.508 1 96.88 120 LYS A CA 1
ATOM 942 C C . LYS A 1 120 ? 5.027 0.986 -7.875 1 96.88 120 LYS A C 1
ATOM 944 O O . LYS A 1 120 ? 4.277 1.709 -7.219 1 96.88 120 LYS A O 1
ATOM 949 N N . GLU A 1 121 ? 4.648 0.306 -8.867 1 96.69 121 GLU A N 1
ATOM 950 C CA . GLU A 1 121 ? 3.254 0.35 -9.297 1 96.69 121 GLU A CA 1
ATOM 951 C C . GLU A 1 121 ? 2.324 -0.162 -8.203 1 96.69 121 GLU A C 1
ATOM 953 O O . GLU A 1 121 ? 1.257 0.408 -7.965 1 96.69 121 GLU A O 1
ATOM 958 N N . LEU A 1 122 ? 2.754 -1.196 -7.598 1 97.44 122 LEU A N 1
ATOM 959 C CA . LEU A 1 122 ? 1.968 -1.78 -6.52 1 97.44 122 LEU A CA 1
ATOM 960 C C . LEU A 1 122 ? 1.817 -0.797 -5.363 1 97.44 122 LEU A C 1
ATOM 962 O O . LEU A 1 122 ? 0.726 -0.648 -4.809 1 97.44 122 LEU A O 1
ATOM 966 N N . LEU A 1 123 ? 2.885 -0.174 -5.07 1 97.94 123 LEU A N 1
ATOM 967 C CA . LEU A 1 123 ? 2.91 0.821 -4.004 1 97.94 12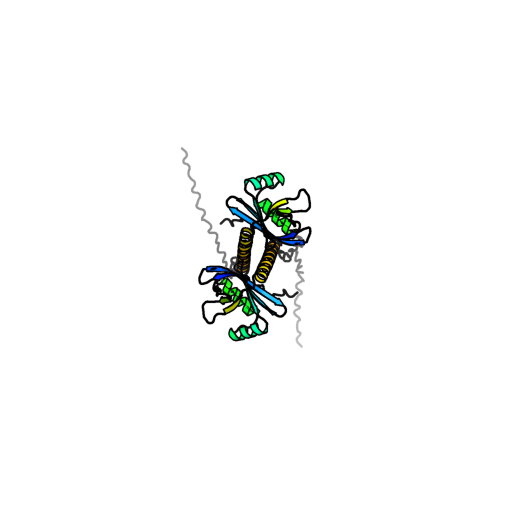3 LEU A CA 1
ATOM 968 C C . LEU A 1 123 ? 1.882 1.918 -4.258 1 97.94 123 LEU A C 1
ATOM 970 O O . LEU A 1 123 ? 1.074 2.232 -3.383 1 97.94 123 LEU A O 1
ATOM 974 N N . PHE A 1 124 ? 1.831 2.467 -5.398 1 97.62 124 PHE A N 1
ATOM 975 C CA . PHE A 1 124 ? 0.925 3.561 -5.727 1 97.62 124 PHE A CA 1
ATOM 976 C C . PHE A 1 124 ? -0.517 3.072 -5.785 1 97.62 124 PHE A C 1
ATOM 978 O O . PHE A 1 124 ? -1.435 3.773 -5.355 1 97.62 124 PHE A O 1
ATOM 985 N N . LYS A 1 125 ? -0.675 1.922 -6.324 1 96.31 125 LYS A N 1
ATOM 986 C CA . LYS A 1 125 ? -2.023 1.368 -6.398 1 96.31 125 LYS A CA 1
ATOM 987 C C . LYS A 1 125 ? -2.607 1.16 -5.004 1 96.31 125 LYS A C 1
ATOM 989 O O . LYS A 1 125 ? -3.785 1.442 -4.77 1 96.31 125 LYS A O 1
ATOM 994 N N . MET A 1 126 ? -1.769 0.658 -4.137 1 96.94 126 MET A N 1
ATOM 995 C CA . MET A 1 126 ? -2.227 0.428 -2.768 1 96.94 126 MET A CA 1
ATOM 996 C C . MET A 1 126 ? -2.521 1.749 -2.062 1 96.94 126 MET A C 1
ATOM 998 O O . MET A 1 126 ? -3.52 1.869 -1.353 1 96.94 126 MET A O 1
ATOM 1002 N N . ALA A 1 127 ? -1.669 2.703 -2.289 1 96.44 127 ALA A N 1
ATOM 1003 C CA . ALA A 1 127 ? -1.887 4.016 -1.687 1 96.44 127 ALA A CA 1
ATOM 1004 C C . ALA A 1 127 ? -3.193 4.633 -2.176 1 96.44 127 ALA A C 1
ATOM 1006 O O . ALA A 1 127 ? -3.967 5.172 -1.381 1 96.44 127 ALA A O 1
ATOM 1007 N N . ASP A 1 128 ? -3.449 4.5 -3.412 1 94.56 128 ASP A N 1
ATOM 1008 C CA . ASP A 1 128 ? -4.684 5.023 -3.992 1 94.56 128 ASP A CA 1
ATOM 1009 C C . ASP A 1 128 ? -5.906 4.316 -3.41 1 94.56 128 ASP A C 1
ATOM 1011 O O . ASP A 1 128 ? -6.918 4.957 -3.119 1 94.56 128 ASP A O 1
ATOM 1015 N N . SER A 1 129 ? -5.809 3.07 -3.32 1 94.12 129 SER A N 1
ATOM 1016 C CA . SER A 1 129 ? -6.914 2.291 -2.777 1 94.12 129 SER A CA 1
ATOM 1017 C C . SER A 1 129 ? -7.223 2.695 -1.34 1 94.12 129 SER A C 1
ATOM 1019 O O . SER A 1 129 ? -8.391 2.861 -0.972 1 94.12 129 SER A O 1
ATOM 1021 N N . LEU A 1 130 ? -6.215 2.83 -0.605 1 94.31 130 LEU A N 1
ATOM 1022 C CA . LEU A 1 130 ? -6.395 3.205 0.792 1 94.31 130 LEU A CA 1
ATOM 1023 C C . LEU A 1 130 ? -6.988 4.605 0.907 1 94.31 130 LEU A C 1
ATOM 1025 O O . LEU A 1 130 ? -7.879 4.844 1.727 1 94.31 130 LEU A O 1
ATOM 1029 N N . GLN A 1 131 ? -6.473 5.469 0.112 1 92.94 131 GLN A N 1
ATOM 1030 C CA . GLN A 1 131 ? -7.004 6.828 0.108 1 92.94 131 GLN A CA 1
ATOM 1031 C C . GLN A 1 131 ? -8.477 6.84 -0.285 1 92.94 131 GLN A C 1
ATOM 1033 O O . GLN A 1 131 ? -9.281 7.566 0.311 1 92.94 131 GLN A O 1
ATOM 1038 N N . GLN A 1 132 ? -8.82 6.055 -1.212 1 91.19 132 GLN A N 1
ATOM 1039 C CA . GLN A 1 132 ? -10.195 5.961 -1.672 1 91.19 132 GLN A CA 1
ATOM 1040 C C . GLN A 1 132 ? -11.102 5.395 -0.582 1 91.19 132 GLN A C 1
ATOM 1042 O O . GLN A 1 132 ? -12.211 5.891 -0.367 1 91.19 132 GLN A O 1
ATOM 1047 N N . LEU A 1 133 ? -10.641 4.414 0.069 1 88.38 133 LEU A N 1
ATOM 1048 C CA . LEU A 1 133 ? -11.414 3.779 1.131 1 88.38 133 LEU A CA 1
ATOM 1049 C C . LEU A 1 133 ? -11.633 4.742 2.295 1 88.38 133 LEU A C 1
ATOM 1051 O O . LEU A 1 133 ? -12.703 4.758 2.902 1 88.38 133 LEU A O 1
ATOM 1055 N N . GLU A 1 134 ? -10.688 5.555 2.576 1 84.75 134 GLU A N 1
ATOM 1056 C CA . GLU A 1 134 ? -10.789 6.543 3.646 1 84.75 134 GLU A CA 1
ATOM 1057 C C . GLU A 1 134 ? -11.781 7.645 3.289 1 84.75 134 GLU A C 1
ATOM 1059 O O . GLU A 1 134 ? -12.484 8.164 4.16 1 84.75 134 GLU A O 1
ATOM 1064 N N . SER A 1 135 ? -11.797 8.031 2.094 1 83.38 135 SER A N 1
ATOM 1065 C CA . SER A 1 135 ? -12.695 9.078 1.642 1 83.38 135 SER A CA 1
ATOM 1066 C C . SER A 1 135 ? -14.148 8.609 1.665 1 83.38 135 SER A C 1
ATOM 1068 O O . SER A 1 135 ? -15.07 9.422 1.806 1 83.38 135 SER A O 1
ATOM 1070 N N . GLN A 1 136 ? -14.375 7.383 1.488 1 79.25 136 GLN A N 1
ATOM 1071 C CA . GLN A 1 136 ? -15.719 6.816 1.513 1 79.25 136 GLN A CA 1
ATOM 1072 C C . GLN A 1 136 ? -16.25 6.727 2.939 1 79.25 136 GLN A C 1
ATOM 1074 O O . GLN A 1 136 ? -17.469 6.789 3.16 1 79.25 136 GLN A O 1
ATOM 1079 N N . GLU A 1 137 ? -15.398 6.477 3.826 1 66.06 137 GLU A N 1
ATOM 1080 C CA . GLU A 1 137 ? -15.797 6.402 5.227 1 66.06 137 GLU A CA 1
ATOM 1081 C C . GLU A 1 137 ? -16.297 7.754 5.73 1 66.06 137 GLU A C 1
ATOM 1083 O O . GLU A 1 137 ? -17.125 7.812 6.641 1 66.06 137 GLU A O 1
ATOM 1088 N N . PHE A 1 138 ? -15.797 8.852 5.188 1 59.62 138 PHE A N 1
ATOM 1089 C CA . PHE A 1 138 ? -16.188 10.188 5.617 1 59.62 138 PHE A CA 1
ATOM 1090 C C . PHE A 1 138 ? -17.406 10.672 4.848 1 59.62 138 PHE A C 1
ATOM 1092 O O . PHE A 1 138 ? -17.953 11.742 5.141 1 59.62 138 PHE A O 1
ATOM 1099 N N . GLU A 1 139 ? -17.734 9.914 3.795 1 56.62 139 GLU A N 1
ATOM 1100 C CA . GLU A 1 139 ? -19 10.344 3.186 1 56.62 139 GLU A CA 1
ATOM 1101 C C . GLU A 1 139 ? -20.172 10.109 4.129 1 56.62 139 GLU A C 1
ATOM 1103 O O . GLU A 1 139 ? -20.328 9.016 4.68 1 56.62 139 GLU A O 1
ATOM 1108 N N . PRO A 1 140 ? -20.656 11.156 4.586 1 47.34 140 PRO A N 1
ATOM 1109 C CA . PRO A 1 140 ? -21.875 10.914 5.352 1 47.34 140 PRO A CA 1
ATOM 1110 C C . PRO A 1 140 ? -22.75 9.812 4.75 1 47.34 140 PRO A C 1
ATOM 1112 O O . PRO A 1 140 ? -22.969 9.789 3.535 1 47.34 140 PRO A O 1
ATOM 1115 N N . ARG A 1 141 ? -22.562 8.602 5.266 1 44.38 141 ARG A N 1
ATOM 1116 C CA . ARG A 1 141 ? -23.594 7.688 4.781 1 44.38 141 ARG A CA 1
ATOM 1117 C C . ARG A 1 141 ? -24.859 8.445 4.422 1 44.38 141 ARG A C 1
ATOM 1119 O O . ARG A 1 141 ? -25.422 9.164 5.254 1 44.38 141 ARG A O 1
ATOM 1126 N N . LYS A 1 142 ? -24.938 8.836 3.223 1 40.69 142 LYS A N 1
ATOM 1127 C CA . LYS A 1 142 ? -26.297 9.289 2.953 1 40.69 142 LYS A CA 1
ATOM 1128 C C . LYS A 1 142 ? -27.297 8.578 3.855 1 40.69 142 LYS A C 1
ATOM 1130 O O . LYS A 1 142 ? -27.484 7.363 3.748 1 40.69 142 LYS A O 1
ATOM 1135 N N . GLN A 1 143 ? -27.219 8.781 4.941 1 37.53 143 GLN A N 1
ATOM 1136 C CA . GLN A 1 143 ? -28.484 8.406 5.539 1 37.53 143 GLN A CA 1
ATOM 1137 C C . GLN A 1 143 ? -29.609 8.438 4.504 1 37.53 143 GLN A C 1
ATOM 1139 O O . GLN A 1 143 ? -29.844 9.469 3.869 1 37.53 143 GLN A O 1
ATOM 1144 N N . HIS A 1 144 ? -29.641 7.375 3.738 1 35.28 144 HIS A N 1
ATOM 1145 C CA . HIS A 1 144 ? -30.969 7.328 3.127 1 35.28 144 HIS A CA 1
ATOM 1146 C C . HIS A 1 144 ? -32 7.992 4.02 1 35.28 144 HIS A C 1
ATOM 1148 O O . HIS A 1 144 ? -32.406 7.434 5.047 1 35.28 144 HIS A O 1
ATOM 1154 N N . LYS A 1 145 ? -31.797 9.273 4.262 1 36.75 145 LYS A N 1
ATOM 1155 C CA . LYS A 1 145 ? -33.062 9.852 4.691 1 36.75 145 LYS A CA 1
ATOM 1156 C C . LYS A 1 145 ? -34.219 9.219 3.943 1 36.75 145 LYS A C 1
ATOM 1158 O O . LYS A 1 145 ? -34.406 9.469 2.752 1 36.75 145 LYS A O 1
ATOM 1163 N N . GLY A 1 146 ? -34.281 7.918 3.986 1 35.78 146 GLY A N 1
ATOM 1164 C CA . GLY A 1 146 ? -35.594 7.469 3.6 1 35.78 146 GLY A CA 1
ATOM 1165 C C . GLY A 1 146 ? -36.656 8.523 3.811 1 35.78 146 GLY A C 1
ATOM 1166 O O . GLY A 1 146 ? -36.469 9.477 4.559 1 35.78 146 GLY A O 1
ATOM 1167 N N . PRO A 1 147 ? -37.438 8.711 2.818 1 40.09 147 PRO A N 1
ATOM 1168 C CA . PRO A 1 147 ? -38.5 9.727 2.957 1 40.09 147 PRO A CA 1
ATOM 1169 C C . PRO A 1 147 ? -39.062 9.781 4.367 1 40.09 147 PRO A C 1
ATOM 1171 O O . PRO A 1 147 ? -39.531 8.766 4.898 1 40.09 147 PRO A O 1
ATOM 1174 N N . VAL A 1 148 ? -38.375 10.328 5.258 1 35.97 148 VAL A N 1
ATOM 1175 C CA . VAL A 1 148 ? -39.219 10.586 6.414 1 35.97 148 VAL A CA 1
ATOM 1176 C C . VAL A 1 148 ? -40.594 11.055 5.953 1 35.97 148 VAL A C 1
ATOM 1178 O O . VAL A 1 148 ? -40.719 12.102 5.305 1 35.97 148 VAL A O 1
ATOM 1181 N N . VAL A 1 149 ? -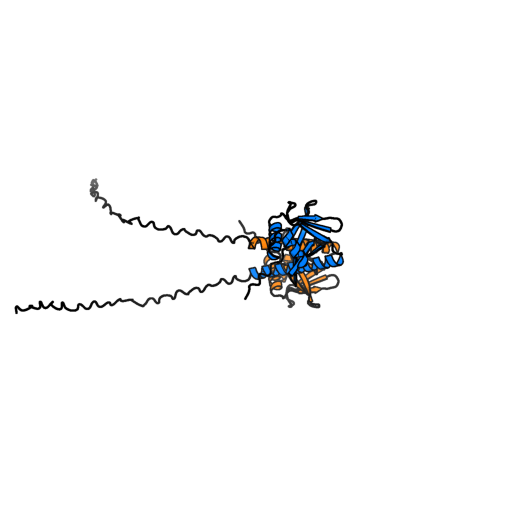41.375 10.117 5.516 1 34.69 149 VAL A N 1
ATOM 1182 C CA . VAL A 1 149 ? -42.781 10.422 5.363 1 34.69 149 VAL A CA 1
ATOM 1183 C C . VAL A 1 149 ? -43.25 11.359 6.484 1 34.69 149 VAL A C 1
ATOM 1185 O O . VAL A 1 149 ? -43.219 10.984 7.66 1 34.69 149 VAL A O 1
ATOM 1188 N N . ALA A 1 150 ? -42.812 12.617 6.461 1 34.34 150 ALA A N 1
ATOM 1189 C CA . ALA A 1 150 ? -43.438 13.625 7.293 1 34.34 150 ALA A CA 1
ATOM 1190 C C . ALA A 1 150 ? -44.875 13.227 7.641 1 34.34 150 ALA A C 1
ATOM 1192 O O . ALA A 1 150 ? -45.719 13.07 6.75 1 34.34 150 ALA A O 1
ATOM 1193 N N . VAL A 1 151 ? -45.031 12.305 8.547 1 32.78 151 VAL A N 1
ATOM 1194 C CA . VAL A 1 151 ? -46.406 12.125 9.039 1 32.78 151 VAL A CA 1
ATOM 1195 C C . VAL A 1 151 ? -47.094 13.484 9.18 1 32.78 151 VAL A C 1
ATOM 1197 O O . VAL A 1 151 ? -46.594 14.367 9.875 1 32.78 151 VAL A O 1
ATOM 1200 N N . LYS A 1 152 ? -47.781 13.992 8.133 1 37.19 152 LYS A N 1
ATOM 1201 C CA . LYS A 1 152 ? -48.656 15.156 8.156 1 37.19 152 LYS A CA 1
ATOM 1202 C C . LYS A 1 152 ? -49.312 15.328 9.523 1 37.19 152 LYS A C 1
ATOM 1204 O O . LYS A 1 152 ? -49.906 14.398 10.055 1 37.19 152 LYS A O 1
ATOM 1209 N N . LYS A 1 153 ? -48.719 16.109 10.359 1 36.66 153 LYS A N 1
ATOM 1210 C CA . LYS A 1 153 ? -49.406 16.484 11.594 1 36.66 153 LYS A CA 1
ATOM 1211 C C . LYS A 1 153 ? -50.906 16.688 11.344 1 36.66 153 LYS A C 1
ATOM 1213 O O . LYS A 1 153 ? -51.281 17.406 10.43 1 36.66 153 LYS A O 1
ATOM 1218 N N . ARG A 1 154 ? -51.688 15.68 11.594 1 34.5 154 ARG A N 1
ATOM 1219 C CA . ARG A 1 154 ? -53.156 15.852 11.5 1 34.5 154 ARG A CA 1
ATOM 1220 C C . ARG A 1 154 ? -53.594 17.156 12.148 1 34.5 154 ARG A C 1
ATOM 1222 O O . ARG A 1 154 ? -53.062 17.562 13.188 1 34.5 154 ARG A O 1
ATOM 1229 N N . LEU A 1 155 ? -53.812 18.188 11.367 1 34.69 155 LEU A N 1
ATOM 1230 C CA . LEU A 1 155 ? -54.406 19.406 11.898 1 34.69 155 LEU A CA 1
ATOM 1231 C C . LEU A 1 155 ? -55.5 19.078 12.922 1 34.69 155 LEU A C 1
ATOM 1233 O O . LEU A 1 155 ? -56.156 18.047 12.812 1 34.69 155 LEU A O 1
ATOM 1237 N N . PRO A 1 156 ? -55.406 19.516 14.148 1 34.97 156 PRO A N 1
ATOM 1238 C CA . PRO A 1 156 ? -56.312 19.141 15.234 1 34.97 156 PRO A CA 1
ATOM 1239 C C . PRO A 1 156 ? -57.781 19.031 14.773 1 34.97 156 PRO A C 1
ATOM 1241 O O . PRO A 1 156 ? -58.594 18.359 15.414 1 34.97 156 PRO A O 1
ATOM 1244 N N . GLY A 1 157 ? -58.188 19.969 13.875 1 31.25 157 GLY A N 1
ATOM 1245 C CA . GLY A 1 157 ? -59.562 20.484 13.945 1 31.25 157 GLY A CA 1
ATOM 1246 C C . GLY A 1 157 ? -60.594 19.438 13.672 1 31.25 157 GLY A C 1
ATOM 1247 O O . GLY A 1 157 ? -61.812 19.688 13.852 1 31.25 157 GLY A O 1
ATOM 1248 N N . ASP A 1 158 ? -60.344 18.641 12.688 1 35.38 158 ASP A N 1
ATOM 1249 C CA . ASP A 1 158 ? -61.594 18.266 12.008 1 35.38 158 ASP A CA 1
ATOM 1250 C C . ASP A 1 158 ? -62.438 17.344 12.883 1 35.38 158 ASP A C 1
ATOM 1252 O O . ASP A 1 158 ? -61.969 16.266 13.289 1 35.38 158 ASP A O 1
ATOM 1256 N N . SER A 1 159 ? -63.188 17.969 13.797 1 28 159 SER A N 1
ATOM 1257 C CA . SER A 1 159 ? -64.188 17.375 14.672 1 28 159 SER A CA 1
ATOM 1258 C C . SER A 1 159 ? -65.125 16.422 13.906 1 28 159 SER A C 1
ATOM 1260 O O . SER A 1 159 ? -65.688 16.812 12.898 1 28 159 SER A O 1
ATOM 1262 N N . LEU A 1 160 ? -64.625 15.242 13.562 1 30.67 160 LEU A N 1
ATOM 1263 C CA . LEU A 1 160 ? -65.438 14.297 12.82 1 30.67 160 LEU A CA 1
ATOM 1264 C C . LEU A 1 160 ? -66.812 14.211 13.422 1 30.67 160 LEU A C 1
ATOM 1266 O O . LEU A 1 160 ? -67 13.547 14.445 1 30.67 160 LEU A O 1
ATOM 1270 N N . ILE A 1 161 ? -67.5 15.32 13.758 1 32.38 161 ILE A N 1
ATOM 1271 C CA . ILE A 1 161 ? -68.875 15.211 14.242 1 32.38 161 ILE A CA 1
ATOM 1272 C C . ILE A 1 161 ? -69.688 14.359 13.281 1 32.38 161 ILE A C 1
ATOM 1274 O O . ILE A 1 161 ? -69.812 14.68 12.094 1 32.38 161 ILE A O 1
ATOM 1278 N N . ASN A 1 162 ? -69.5 13.078 13.375 1 25.62 162 ASN A N 1
ATOM 1279 C CA . ASN A 1 162 ? -70.375 12.141 12.664 1 25.62 162 ASN A CA 1
ATOM 1280 C C . ASN A 1 162 ? -71.875 12.508 12.82 1 25.62 162 ASN A C 1
ATOM 1282 O O . ASN A 1 162 ? -72.375 12.453 13.93 1 25.62 162 ASN A O 1
ATOM 1286 N N . PRO A 1 163 ? -72.312 13.57 12.25 1 27.78 163 PRO A N 1
ATOM 1287 C CA . PRO A 1 163 ? -73.688 14.016 12.398 1 27.78 163 PRO A CA 1
ATOM 1288 C C . PRO A 1 163 ? -74.688 12.945 12 1 27.78 163 PRO A C 1
ATOM 1290 O O . PRO A 1 163 ? -75.875 13.258 11.766 1 27.78 163 PRO A O 1
ATOM 1293 N N . GLY A 1 164 ? -74.312 11.68 12.023 1 26.44 164 GLY A N 1
ATOM 1294 C CA . GLY A 1 164 ? -75.312 10.852 11.445 1 26.44 164 GLY A CA 1
ATOM 1295 C C . GLY A 1 164 ? -76.688 11.133 12.023 1 26.44 164 GLY A C 1
ATOM 1296 O O . GLY A 1 164 ? -76.938 11.016 13.234 1 26.44 164 GLY A O 1
ATOM 1297 N N . THR A 1 165 ? -77.375 12.172 11.609 1 27.41 165 THR A N 1
ATOM 1298 C CA . THR A 1 165 ? -78.75 12.633 11.836 1 27.41 165 THR A CA 1
ATOM 1299 C C . THR A 1 165 ? -79.75 11.477 11.695 1 27.41 165 THR A C 1
ATOM 1301 O O . THR A 1 165 ? -79.75 10.805 10.664 1 27.41 165 THR A O 1
ATOM 1304 N N . LYS A 1 166 ? -79.812 10.625 12.703 1 29.86 166 LYS A N 1
ATOM 1305 C CA . LYS A 1 166 ? -80.875 9.633 12.75 1 29.86 166 LYS A CA 1
ATOM 1306 C C . LYS A 1 166 ? -82.188 10.281 12.523 1 29.86 166 LYS A C 1
ATOM 1308 O O . LYS A 1 166 ? -82.688 11.102 13.328 1 29.86 166 LYS A O 1
ATOM 1313 N N . ARG A 1 167 ? -82.562 10.648 11.359 1 27.98 167 ARG A N 1
ATOM 1314 C CA . ARG A 1 167 ? -83.938 11.117 11.07 1 27.98 167 ARG A CA 1
ATOM 1315 C C . ARG A 1 167 ? -84.938 10.102 11.516 1 27.98 167 ARG A C 1
ATOM 1317 O O . ARG A 1 167 ? -84.812 8.914 11.219 1 27.98 167 ARG A O 1
ATOM 1324 N N . LYS A 1 168 ? -85.562 10.289 12.695 1 29.8 168 LYS A N 1
ATOM 1325 C CA . LYS A 1 168 ? -86.75 9.547 13.211 1 29.8 168 LYS A CA 1
ATOM 1326 C C . LYS A 1 168 ? -87.812 9.438 12.164 1 29.8 168 LYS A C 1
ATOM 1328 O O . LYS A 1 168 ? -88.438 10.438 11.797 1 29.8 168 LYS A O 1
ATOM 1333 N N . LYS A 1 169 ? -87.625 8.953 10.945 1 30.83 169 LYS A N 1
ATOM 1334 C CA . LYS A 1 169 ? -88.812 8.938 10.117 1 30.83 169 LYS A CA 1
ATOM 1335 C C . LYS A 1 169 ? -90 8.219 10.82 1 30.83 169 LYS A C 1
ATOM 1337 O O . LYS A 1 169 ? -89.75 7.234 11.531 1 30.83 169 LYS A O 1
ATOM 1342 N N . PRO A 1 170 ? -91.125 8.891 10.891 1 31.75 170 PRO A N 1
ATOM 1343 C CA . PRO A 1 170 ? -92.375 8.484 11.523 1 31.75 170 PRO A CA 1
ATOM 1344 C C . PRO A 1 170 ? -92.812 7.07 11.133 1 31.75 170 PRO A C 1
ATOM 1346 O O . PRO A 1 170 ? -92.375 6.562 10.086 1 31.75 170 PRO A O 1
ATOM 1349 N N . ALA A 1 171 ? -93.312 6.234 12.047 1 32.44 171 ALA A N 1
ATOM 1350 C CA . ALA A 1 171 ? -93.812 4.863 12.102 1 32.44 171 ALA A CA 1
ATOM 1351 C C . ALA A 1 171 ? -94.875 4.625 11.023 1 32.44 171 ALA A C 1
ATOM 1353 O O . ALA A 1 171 ? -95.938 5.262 11.039 1 32.44 171 ALA A O 1
ATOM 1354 N N . THR A 1 172 ? -94.375 4.82 9.703 1 28.56 172 THR A N 1
ATOM 1355 C CA . THR A 1 172 ? -95.5 4.688 8.781 1 28.56 172 THR A CA 1
ATOM 1356 C C . THR A 1 172 ? -96.25 3.377 9.016 1 28.56 172 THR A C 1
ATOM 1358 O O . THR A 1 172 ? -95.625 2.342 9.266 1 28.56 172 THR A O 1
ATOM 1361 N N . GLY A 1 173 ? -97.5 3.406 9.547 1 31 173 GLY A N 1
ATOM 1362 C CA . GLY A 1 173 ? -98.562 2.518 9.891 1 31 173 GLY A CA 1
ATOM 1363 C C . GLY A 1 173 ? -98.812 1.446 8.844 1 31 173 GLY A C 1
ATOM 1364 O O . GLY A 1 173 ? -98.688 1.689 7.645 1 31 173 GLY A O 1
ATOM 1365 N N . VAL A 1 174 ? -98.312 0.238 9.062 1 33.34 174 VAL A N 1
ATOM 1366 C CA . VAL A 1 174 ? -98.5 -0.962 8.25 1 33.34 174 VAL A CA 1
ATOM 1367 C C . VAL A 1 174 ? -100 -1.136 7.906 1 33.34 174 VAL A C 1
ATOM 1369 O O . VAL A 1 174 ? -100.812 -1.239 8.797 1 33.34 174 VAL A O 1
ATOM 1372 N N . ALA A 1 175 ? -100.438 -0.432 6.895 1 33.5 175 ALA A N 1
ATOM 1373 C CA . ALA A 1 175 ? -101.812 -0.587 6.449 1 33.5 175 ALA A CA 1
ATOM 1374 C C . ALA A 1 175 ? -102.188 -2.051 6.168 1 33.5 175 ALA A C 1
ATOM 1376 O O . ALA A 1 175 ? -101.438 -2.727 5.441 1 33.5 175 ALA A O 1
ATOM 1377 N N . PHE A 1 176 ? -102.875 -2.791 7.059 1 31.39 176 PHE A N 1
ATOM 1378 C CA . PHE A 1 176 ? -103.438 -4.133 7.082 1 31.39 176 PHE A CA 1
ATOM 1379 C C . PHE A 1 176 ? -104.375 -4.34 5.898 1 31.39 176 PHE A C 1
ATOM 1381 O O . PHE A 1 176 ? -105.438 -3.68 5.805 1 31.39 176 PHE A O 1
ATOM 1388 N N . ASP A 1 177 ? -103.875 -4.285 4.672 1 30.88 177 ASP A N 1
ATOM 1389 C CA . ASP A 1 177 ? -104.75 -4.441 3.525 1 30.88 177 ASP A CA 1
ATOM 1390 C C . ASP A 1 177 ? -105.688 -5.637 3.715 1 30.88 177 ASP A C 1
ATOM 1392 O O . ASP A 1 177 ? -105.25 -6.73 4.062 1 30.88 177 ASP A O 1
ATOM 1396 N N . ASP A 1 178 ? -106.875 -5.391 3.98 1 34.19 178 ASP A N 1
ATOM 1397 C CA . ASP A 1 178 ? -108.125 -6.207 4.039 1 34.19 178 ASP A CA 1
ATOM 1398 C C . ASP A 1 178 ? -108.312 -6.98 2.736 1 34.19 178 ASP A C 1
ATOM 1400 O O . ASP A 1 178 ? -108.5 -6.379 1.672 1 34.19 178 ASP A O 1
ATOM 1404 N N . GLU A 1 179 ? -107.5 -7.992 2.387 1 32.84 179 GLU A N 1
ATOM 1405 C CA . GLU A 1 179 ? -107.875 -8.844 1.254 1 32.84 179 GLU A CA 1
ATOM 1406 C C . GLU A 1 179 ? -109.312 -9.25 1.31 1 32.84 179 GLU A C 1
ATOM 1408 O O . GLU A 1 179 ? -109.812 -9.766 2.324 1 32.84 179 GLU A O 1
ATOM 1413 N N . ASP A 1 180 ? -110.188 -8.633 0.604 1 30.52 180 ASP A N 1
ATOM 1414 C CA . ASP A 1 180 ? -111.625 -8.945 0.346 1 30.52 180 ASP A CA 1
ATOM 1415 C C . ASP A 1 180 ? -111.75 -10.391 -0.105 1 30.52 180 ASP A C 1
ATOM 1417 O O . ASP A 1 180 ? -110.812 -10.984 -0.653 1 30.52 180 ASP A O 1
ATOM 1421 N N . ASP A 1 181 ? -113 -11.18 0.101 1 34.62 181 ASP A N 1
ATOM 1422 C CA . ASP A 1 181 ? -113.875 -12.352 -0.039 1 34.62 181 ASP A CA 1
ATOM 1423 C C . ASP A 1 181 ? -114 -12.742 -1.507 1 34.62 181 ASP A C 1
ATOM 1425 O O . ASP A 1 181 ? -114.25 -13.914 -1.824 1 34.62 181 ASP A O 1
ATOM 1429 N N . ASP A 1 182 ? -114.062 -12.039 -2.646 1 29.11 182 ASP A N 1
ATOM 1430 C CA . ASP A 1 182 ? -114.812 -12.758 -3.703 1 29.11 182 ASP A CA 1
ATOM 1431 C C . ASP A 1 182 ? -113.875 -13.828 -4.328 1 29.11 182 ASP A C 1
ATOM 1433 O O . ASP A 1 182 ? -112.688 -13.602 -4.52 1 29.11 182 ASP A O 1
ATOM 1437 N N . MET B 1 1 ? -14.258 -0.299 27.438 1 22.48 1 MET B N 1
ATOM 1438 C CA . MET B 1 1 ? -13.461 -0.83 26.328 1 22.48 1 MET B CA 1
ATOM 1439 C C . MET B 1 1 ? -13.133 0.262 25.328 1 22.48 1 MET B C 1
ATOM 1441 O O . MET B 1 1 ? -14.031 0.788 24.656 1 22.48 1 MET B O 1
ATOM 1445 N N . GLU B 1 2 ? -12.328 1.234 25.672 1 27.56 2 GLU B N 1
ATOM 1446 C CA . GLU B 1 2 ? -11.969 2.465 24.984 1 27.56 2 GLU B CA 1
ATOM 1447 C C . GLU B 1 2 ? -11.562 2.182 23.531 1 27.56 2 GLU B C 1
ATOM 1449 O O . GLU B 1 2 ? -10.75 1.298 23.281 1 27.56 2 GLU B O 1
ATOM 1454 N N . GLN B 1 3 ? -12.508 2.062 22.656 1 30.55 3 GLN B N 1
ATOM 1455 C CA . GLN B 1 3 ? -12.188 2.094 21.234 1 30.55 3 GLN B CA 1
ATOM 1456 C C . GLN B 1 3 ? -10.969 2.963 20.953 1 30.55 3 GLN B C 1
ATOM 1458 O O . GLN B 1 3 ? -11.008 4.18 21.156 1 30.55 3 GLN B O 1
ATOM 1463 N N . ASN B 1 4 ? -9.766 2.738 21.594 1 33.53 4 ASN B N 1
ATOM 1464 C CA . ASN B 1 4 ? -8.5 3.451 21.422 1 33.53 4 ASN B CA 1
ATOM 1465 C C . ASN B 1 4 ? -8.391 4.066 20.031 1 33.53 4 ASN B C 1
ATOM 1467 O O . ASN B 1 4 ? -8.242 3.352 19.047 1 33.53 4 ASN B O 1
ATOM 1471 N N . SER B 1 5 ? -9.078 5.113 19.688 1 38.91 5 SER B N 1
ATOM 1472 C CA . SER B 1 5 ? -9.078 6.035 18.562 1 38.91 5 SER B CA 1
ATOM 1473 C C . SER B 1 5 ? -7.66 6.309 18.062 1 38.91 5 SER B C 1
ATOM 1475 O O . SER B 1 5 ? -7.043 7.301 18.453 1 38.91 5 SER B O 1
ATOM 1477 N N . GLU B 1 6 ? -6.703 5.473 18.344 1 46.56 6 GLU B N 1
ATOM 1478 C CA . GLU B 1 6 ? -5.34 5.719 17.891 1 46.56 6 GLU B CA 1
ATOM 1479 C C . GLU B 1 6 ? -5.332 6.371 16.516 1 46.56 6 GLU B C 1
ATOM 1481 O O . GLU B 1 6 ? -6.047 5.934 15.609 1 46.56 6 GLU B O 1
ATOM 1486 N N . SER B 1 7 ? -5.27 7.676 16.547 1 54.41 7 SER B N 1
ATOM 1487 C CA . SER B 1 7 ? -5.141 8.547 15.383 1 54.41 7 SER B CA 1
ATOM 1488 C C . SER B 1 7 ? -4.496 7.809 14.219 1 54.41 7 SER B C 1
ATOM 1490 O O . SER B 1 7 ? -3.387 7.289 14.336 1 54.41 7 SER B O 1
ATOM 1492 N N . LYS B 1 8 ? -5.297 7.336 13.219 1 72.69 8 LYS B N 1
ATOM 1493 C CA . LYS B 1 8 ? -5.004 6.566 12.016 1 72.69 8 LYS B CA 1
ATOM 1494 C C . LYS B 1 8 ? -3.967 7.277 11.148 1 72.69 8 LYS B C 1
ATOM 1496 O O . LYS B 1 8 ? -3.9 8.508 11.133 1 72.69 8 LYS B O 1
ATOM 1501 N N . SER B 1 9 ? -2.826 6.695 10.852 1 87.06 9 SER B N 1
ATOM 1502 C CA . SER B 1 9 ? -1.811 7.129 9.898 1 87.06 9 SER B CA 1
ATOM 1503 C C . SER B 1 9 ? -2.443 7.766 8.672 1 87.06 9 SER B C 1
ATOM 1505 O O . SER B 1 9 ? -3.58 7.445 8.312 1 87.06 9 SER B O 1
ATOM 1507 N N . VAL B 1 10 ? -1.924 8.883 8.352 1 93.75 10 VAL B N 1
ATOM 1508 C CA . VAL B 1 10 ? -2.369 9.547 7.125 1 93.75 10 VAL B CA 1
ATOM 1509 C C . VAL B 1 10 ? -1.597 8.992 5.93 1 93.75 10 VAL B C 1
ATOM 1511 O O . VAL B 1 10 ? -0.367 8.898 5.965 1 93.75 10 VAL B O 1
ATOM 1514 N N . LEU B 1 11 ? -2.346 8.617 4.91 1 96.38 11 LEU B N 1
ATOM 1515 C CA . LEU B 1 11 ? -1.747 8.094 3.689 1 96.38 11 LEU B CA 1
ATOM 1516 C C . LEU B 1 11 ? -2.482 8.609 2.457 1 96.38 11 LEU B C 1
ATOM 1518 O O . LEU B 1 11 ? -3.709 8.508 2.373 1 96.38 11 LEU B O 1
ATOM 1522 N N . CYS B 1 12 ? -1.694 9.227 1.503 1 96.5 12 CYS B N 1
ATOM 1523 C CA . CYS B 1 12 ? -2.295 9.688 0.256 1 96.5 12 CYS B CA 1
ATOM 1524 C C . CYS B 1 12 ? -1.238 9.859 -0.828 1 96.5 12 CYS B C 1
ATOM 1526 O O . CYS B 1 12 ? -0.048 9.664 -0.577 1 96.5 12 CYS B O 1
ATOM 1528 N N . THR B 1 13 ? -1.672 10.102 -1.993 1 96.88 13 THR B N 1
ATOM 1529 C CA . THR B 1 13 ? -0.757 10.406 -3.088 1 96.88 13 THR B CA 1
ATOM 1530 C C . THR B 1 13 ? -0.687 11.906 -3.332 1 96.88 13 THR B C 1
ATOM 1532 O O . THR B 1 13 ? -1.717 12.586 -3.381 1 96.88 13 THR B O 1
ATOM 1535 N N . LEU B 1 14 ? 0.525 12.383 -3.428 1 97.06 14 LEU B N 1
ATOM 1536 C CA . LEU B 1 14 ? 0.773 13.797 -3.676 1 97.06 14 LEU B CA 1
ATOM 1537 C C . LEU B 1 14 ? 1.434 14.008 -5.035 1 97.06 14 LEU B C 1
ATOM 1539 O O . LEU B 1 14 ? 2.023 13.078 -5.59 1 97.06 14 LEU B O 1
ATOM 1543 N N . LEU B 1 15 ? 1.366 15.25 -5.449 1 95.88 15 LEU B N 1
ATOM 1544 C CA . LEU B 1 15 ? 2.023 15.602 -6.703 1 95.88 15 LEU B CA 1
ATOM 1545 C C . LEU B 1 15 ? 3.088 16.672 -6.477 1 95.88 15 LEU B C 1
ATOM 1547 O O . LEU B 1 15 ? 2.941 17.531 -5.598 1 95.88 15 LEU B O 1
ATOM 1551 N N . ASP B 1 16 ? 4.172 16.594 -7.227 1 94.44 16 ASP B N 1
ATOM 1552 C CA . ASP B 1 16 ? 5.113 17.719 -7.285 1 94.44 16 ASP B CA 1
ATOM 1553 C C . ASP B 1 16 ? 4.535 18.875 -8.086 1 94.44 16 ASP B C 1
ATOM 1555 O O . ASP B 1 16 ? 3.951 18.688 -9.148 1 94.44 16 ASP B O 1
ATOM 1559 N N . LYS B 1 17 ? 4.762 20 -7.621 1 87.62 17 LYS B N 1
ATOM 1560 C CA . LYS B 1 17 ? 4.16 21.188 -8.227 1 87.62 17 LYS B CA 1
ATOM 1561 C C . LYS B 1 17 ? 4.777 21.484 -9.586 1 87.62 17 LYS B C 1
ATOM 1563 O O . LYS B 1 17 ? 4.098 21.984 -10.484 1 87.62 17 LYS B O 1
ATOM 1568 N N . ASN B 1 18 ? 6.012 21.172 -9.703 1 89.81 18 ASN B N 1
ATOM 1569 C CA . ASN B 1 18 ? 6.746 21.562 -10.898 1 89.81 18 ASN B CA 1
ATOM 1570 C C . ASN B 1 18 ? 6.57 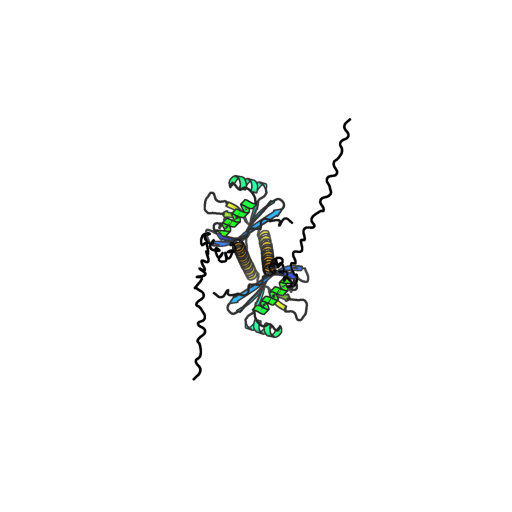20.547 -12.023 1 89.81 18 ASN B C 1
ATOM 1572 O O . ASN B 1 18 ? 6.207 20.922 -13.141 1 89.81 18 ASN B O 1
ATOM 1576 N N . ASP B 1 19 ? 6.734 19.25 -11.75 1 92.31 19 ASP B N 1
ATOM 1577 C CA . ASP B 1 19 ? 6.754 18.281 -12.844 1 92.31 19 ASP B CA 1
ATOM 1578 C C . ASP B 1 19 ? 5.598 17.297 -12.727 1 92.31 19 ASP B C 1
ATOM 1580 O O . ASP B 1 19 ? 5.488 16.359 -13.523 1 92.31 19 ASP B O 1
ATOM 1584 N N . GLN B 1 20 ? 4.766 17.375 -11.711 1 93.5 20 GLN B N 1
ATOM 1585 C CA . GLN B 1 20 ? 3.545 16.609 -11.5 1 93.5 20 GLN B CA 1
ATOM 1586 C C . GLN B 1 20 ? 3.857 15.133 -11.219 1 93.5 20 GLN B C 1
ATOM 1588 O O . GLN B 1 20 ? 2.984 14.273 -11.352 1 93.5 20 GLN B O 1
ATOM 1593 N N . SER B 1 21 ? 5.137 14.875 -10.859 1 95.69 21 SER B N 1
ATOM 1594 C CA . SER B 1 21 ? 5.465 13.523 -10.43 1 95.69 21 SER B CA 1
ATOM 1595 C C . SER B 1 21 ? 4.699 13.148 -9.164 1 95.69 21 SER B C 1
ATOM 1597 O O . SER B 1 21 ? 4.43 14 -8.32 1 95.69 21 SER B O 1
ATOM 1599 N N . LYS B 1 22 ? 4.453 11.844 -9.055 1 96.88 22 LYS B N 1
ATOM 1600 C CA . LYS B 1 22 ? 3.607 11.352 -7.969 1 96.88 22 LYS B CA 1
ATOM 1601 C C . LYS B 1 22 ? 4.449 10.812 -6.816 1 96.88 22 LYS B C 1
ATOM 1603 O O . LYS B 1 22 ? 5.477 10.164 -7.039 1 96.88 22 LYS B O 1
ATOM 1608 N N . TYR B 1 23 ? 3.939 11.023 -5.629 1 98.19 23 TYR B N 1
ATOM 1609 C CA . TYR B 1 23 ? 4.586 10.547 -4.414 1 98.19 23 TYR B CA 1
ATOM 1610 C C . TYR B 1 23 ? 3.562 9.961 -3.447 1 98.19 23 TYR B C 1
ATOM 1612 O O . TYR B 1 23 ? 2.455 10.484 -3.314 1 98.19 23 TYR B O 1
ATOM 1620 N N . VAL B 1 24 ? 3.928 8.883 -2.816 1 98.38 24 VAL B N 1
ATOM 1621 C CA . VAL B 1 24 ? 3.115 8.359 -1.722 1 98.38 24 VAL B CA 1
ATOM 1622 C C . VAL B 1 24 ? 3.506 9.047 -0.415 1 98.38 24 VAL B C 1
ATOM 1624 O O . VAL B 1 24 ? 4.668 9 -0.003 1 98.38 24 VAL B O 1
ATOM 1627 N N . PHE B 1 25 ? 2.551 9.742 0.135 1 98.12 25 PHE B N 1
ATOM 1628 C CA . PHE B 1 25 ? 2.715 10.43 1.41 1 98.12 25 PHE B CA 1
ATOM 1629 C C . PHE B 1 25 ? 2.219 9.562 2.561 1 98.12 25 PHE B C 1
ATOM 1631 O O . PHE B 1 25 ? 1.169 8.922 2.457 1 98.12 25 PHE B O 1
ATOM 1638 N N . PHE B 1 26 ? 3.078 9.57 3.656 1 97.69 26 PHE B N 1
ATOM 1639 C CA . PHE B 1 26 ? 2.67 8.727 4.773 1 97.69 26 PHE B CA 1
ATOM 1640 C C . PHE B 1 26 ? 3.107 9.336 6.102 1 97.69 26 PHE B C 1
ATOM 1642 O O . PHE B 1 26 ? 4.082 10.086 6.152 1 97.69 26 PHE B O 1
ATOM 1649 N N . THR B 1 27 ? 2.385 9.055 7.133 1 96.69 27 THR B N 1
ATOM 1650 C CA . THR B 1 27 ? 2.77 9.383 8.5 1 96.69 27 THR B CA 1
ATOM 1651 C C . THR B 1 27 ? 2.816 8.117 9.367 1 96.69 27 THR B C 1
ATOM 1653 O O . THR B 1 27 ? 2.129 7.137 9.078 1 96.69 27 THR B O 1
ATOM 1656 N N . GLN B 1 28 ? 3.682 8.164 10.312 1 92.19 28 GLN B N 1
ATOM 1657 C CA . GLN B 1 28 ? 3.793 7.066 11.273 1 92.19 28 GLN B CA 1
ATOM 1658 C C . GLN B 1 28 ? 3.938 7.598 12.695 1 92.19 28 GLN B C 1
ATOM 1660 O O . GLN B 1 28 ? 4.895 8.312 13 1 92.19 28 GLN B O 1
ATOM 1665 N N . LYS B 1 29 ? 2.98 7.219 13.406 1 89.06 29 LYS B N 1
ATOM 1666 C CA . LYS B 1 29 ? 3.09 7.57 14.82 1 89.06 29 LYS B CA 1
ATOM 1667 C C . LYS B 1 29 ? 4.02 6.609 15.555 1 89.06 29 LYS B C 1
ATOM 1669 O O . LYS B 1 29 ? 3.967 5.398 15.336 1 89.06 29 LYS B O 1
ATOM 1674 N N . ARG B 1 30 ? 4.887 7.168 16.25 1 85.94 30 ARG B N 1
ATOM 1675 C CA . ARG B 1 30 ? 5.812 6.375 17.047 1 85.94 30 ARG B CA 1
ATOM 1676 C C . ARG B 1 30 ? 5.508 6.5 18.531 1 85.94 30 ARG B C 1
ATOM 1678 O O . ARG B 1 30 ? 4.551 7.172 18.922 1 85.94 30 ARG B O 1
ATOM 1685 N N . SER B 1 31 ? 6.371 5.715 19.203 1 78.5 31 SER B N 1
ATOM 1686 C CA . SER B 1 31 ? 6.176 5.738 20.656 1 78.5 31 SER B CA 1
ATOM 1687 C C . SER B 1 31 ? 6.383 7.141 21.219 1 78.5 31 SER B C 1
ATOM 1689 O O . SER B 1 31 ? 6.918 8.016 20.531 1 78.5 31 SER B O 1
ATOM 1691 N N . ALA B 1 32 ? 5.949 7.449 22.297 1 75.88 32 ALA B N 1
ATOM 1692 C CA . ALA B 1 32 ? 6.176 8.656 23.094 1 75.88 32 ALA B CA 1
ATOM 1693 C C . ALA B 1 32 ? 5.516 9.867 22.438 1 75.88 32 ALA B C 1
ATOM 1695 O O . ALA B 1 32 ? 5.84 11.016 22.766 1 75.88 32 ALA B O 1
ATOM 1696 N N . GLY B 1 33 ? 4.809 9.656 21.312 1 80.19 33 GLY B N 1
ATOM 1697 C CA . GLY B 1 33 ? 4.109 10.781 20.719 1 80.19 33 GLY B CA 1
ATOM 1698 C C . GLY B 1 33 ? 4.801 11.336 19.484 1 80.19 33 GLY B C 1
ATOM 1699 O O . GLY B 1 33 ? 4.301 12.266 18.844 1 80.19 33 GLY B O 1
ATOM 1700 N N . ASP B 1 34 ? 5.949 10.773 19.125 1 90.88 34 ASP B N 1
ATOM 1701 C CA . ASP B 1 34 ? 6.688 11.203 17.938 1 90.88 34 ASP B CA 1
ATOM 1702 C C . ASP B 1 34 ? 5.945 10.805 16.672 1 90.88 34 ASP B C 1
ATOM 1704 O O . ASP B 1 34 ? 5.188 9.836 16.656 1 90.88 34 ASP B O 1
ATOM 1708 N N . ILE B 1 35 ? 6.207 11.664 15.695 1 93.62 35 ILE B N 1
ATOM 1709 C CA . ILE B 1 35 ? 5.598 11.359 14.406 1 93.62 35 ILE B CA 1
ATOM 1710 C C . ILE B 1 35 ? 6.664 11.375 13.312 1 93.62 35 ILE B C 1
ATOM 1712 O O . ILE B 1 35 ? 7.504 12.273 13.266 1 93.62 35 ILE B O 1
ATOM 1716 N N . ASN B 1 36 ? 6.723 10.312 12.562 1 95.38 36 ASN B N 1
ATOM 1717 C CA . ASN B 1 36 ? 7.496 10.305 11.328 1 95.38 36 ASN B CA 1
ATOM 1718 C C . ASN B 1 36 ? 6.629 10.664 10.125 1 95.38 36 ASN B C 1
ATOM 1720 O O . ASN B 1 36 ? 5.516 10.156 9.984 1 95.38 36 ASN B O 1
ATOM 1724 N N . ILE B 1 37 ? 7.137 11.547 9.367 1 96.94 37 ILE B N 1
ATOM 1725 C CA . ILE B 1 37 ? 6.457 11.953 8.141 1 96.94 37 ILE B CA 1
ATOM 1726 C C . ILE B 1 37 ? 7.375 11.727 6.945 1 96.94 37 ILE B C 1
ATOM 1728 O O . ILE B 1 37 ? 8.57 12.031 7.004 1 96.94 37 ILE B O 1
ATOM 1732 N N . GLY B 1 38 ? 6.805 11.172 5.895 1 97.88 38 GLY B N 1
ATOM 1733 C CA . GLY B 1 38 ? 7.645 10.938 4.73 1 97.88 38 GLY B CA 1
ATOM 1734 C C . GLY B 1 38 ? 6.852 10.789 3.443 1 97.88 38 GLY B C 1
ATOM 1735 O O . GLY B 1 38 ? 5.621 10.734 3.469 1 97.88 38 GLY B O 1
ATOM 1736 N N . PHE B 1 39 ? 7.562 10.859 2.365 1 98.06 39 PHE B N 1
ATOM 1737 C CA . PHE B 1 39 ? 6.969 10.5 1.082 1 98.06 39 PHE B CA 1
ATOM 1738 C C . PHE B 1 39 ? 7.996 9.82 0.186 1 98.06 39 PHE B C 1
ATOM 1740 O O . PHE B 1 39 ? 9.203 9.93 0.416 1 98.06 39 PHE B O 1
ATOM 1747 N N . THR B 1 40 ? 7.523 9.078 -0.796 1 98.06 40 THR B N 1
ATOM 1748 C CA . THR B 1 40 ? 8.391 8.289 -1.664 1 98.06 40 THR B CA 1
ATOM 1749 C C . THR B 1 40 ? 7.848 8.258 -3.09 1 98.06 40 THR B C 1
ATOM 1751 O O . THR B 1 40 ? 6.633 8.273 -3.299 1 98.06 40 THR B O 1
ATOM 1754 N N . ASN B 1 41 ? 8.781 8.281 -4.008 1 96.38 41 ASN B N 1
ATOM 1755 C CA . ASN B 1 41 ? 8.398 8.062 -5.398 1 96.38 41 ASN B CA 1
ATOM 1756 C C . ASN B 1 41 ? 8.531 6.594 -5.789 1 96.38 41 ASN B C 1
ATOM 1758 O O . ASN B 1 41 ? 8.469 6.254 -6.973 1 96.38 41 ASN B O 1
ATOM 1762 N N . GLY B 1 42 ? 8.711 5.742 -4.805 1 95.88 42 GLY B N 1
ATOM 1763 C CA . GLY B 1 42 ? 8.906 4.32 -5.039 1 95.88 42 GLY B CA 1
ATOM 1764 C C . GLY B 1 42 ? 10.367 3.912 -5.066 1 95.88 42 GLY B C 1
ATOM 1765 O O . GLY B 1 42 ? 10.688 2.73 -4.934 1 95.88 42 GLY B O 1
ATOM 1766 N N . GLU B 1 43 ? 11.258 4.824 -5.227 1 93.88 43 GLU B N 1
ATOM 1767 C CA . GLU B 1 43 ? 12.695 4.578 -5.266 1 93.88 43 GLU B CA 1
ATOM 1768 C C . GLU B 1 43 ? 13.414 5.324 -4.145 1 93.88 43 GLU B C 1
ATOM 1770 O O . GLU B 1 43 ? 14.203 4.734 -3.402 1 93.88 43 GLU B O 1
ATOM 1775 N N . ASP B 1 44 ? 13.172 6.555 -4.098 1 96.12 44 ASP B N 1
ATOM 1776 C CA . ASP B 1 44 ? 13.742 7.398 -3.055 1 96.12 44 ASP B CA 1
ATOM 1777 C C . ASP B 1 44 ? 12.711 7.699 -1.969 1 96.12 44 ASP B C 1
ATOM 1779 O O . ASP B 1 44 ? 11.508 7.621 -2.209 1 96.12 44 ASP B O 1
ATOM 1783 N N . VAL B 1 45 ? 13.273 7.988 -0.775 1 97.88 45 VAL B N 1
ATOM 1784 C CA . VAL B 1 45 ? 12.398 8.328 0.349 1 97.88 45 VAL B CA 1
ATOM 1785 C C . VAL B 1 45 ? 12.898 9.609 1.018 1 97.88 45 VAL B C 1
ATOM 1787 O O . VAL B 1 45 ? 14.094 9.773 1.25 1 97.88 45 VAL B O 1
ATOM 1790 N N . TRP B 1 46 ? 12.031 10.562 1.22 1 98.06 46 TRP B N 1
ATOM 1791 C CA . TRP B 1 46 ? 12.258 11.75 2.041 1 98.06 46 TRP B CA 1
ATOM 1792 C C . TRP B 1 46 ? 11.484 11.656 3.352 1 98.06 46 TRP B C 1
ATOM 1794 O O . TRP B 1 46 ? 10.312 11.281 3.363 1 98.06 46 TRP B O 1
ATOM 1804 N N . LYS B 1 47 ? 12.195 11.977 4.402 1 97.88 47 LYS B N 1
ATOM 1805 C CA . LYS B 1 47 ? 11.555 11.742 5.695 1 97.88 47 LYS B CA 1
ATOM 180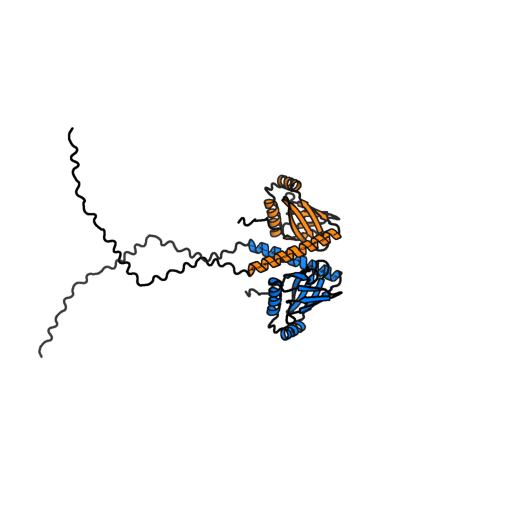6 C C . LYS B 1 47 ? 12.023 12.758 6.734 1 97.88 47 LYS B C 1
ATOM 1808 O O . LYS B 1 47 ? 13.125 13.297 6.629 1 97.88 47 LYS B O 1
ATOM 1813 N N . THR B 1 48 ? 11.141 13.086 7.691 1 96.75 48 THR B N 1
ATOM 1814 C CA . THR B 1 48 ? 11.492 13.891 8.859 1 96.75 48 THR B CA 1
ATOM 1815 C C . THR B 1 48 ? 10.898 13.281 10.125 1 96.75 48 THR B C 1
ATOM 1817 O O . THR B 1 48 ? 9.859 12.625 10.078 1 96.75 48 THR B O 1
ATOM 1820 N N . HIS B 1 49 ? 11.648 13.43 11.156 1 95.69 49 HIS B N 1
ATOM 1821 C CA . HIS B 1 49 ? 11.219 12.992 12.477 1 95.69 49 HIS B CA 1
ATOM 1822 C C . HIS B 1 49 ? 10.797 14.172 13.336 1 95.69 49 HIS B C 1
ATOM 1824 O O . HIS B 1 49 ? 11.578 15.094 13.578 1 95.69 49 HIS B O 1
ATOM 1830 N N . LEU B 1 50 ? 9.57 14.148 13.805 1 94.94 50 LEU B N 1
ATOM 1831 C CA . LEU B 1 50 ? 9.047 15.203 14.672 1 94.94 50 LEU B CA 1
ATOM 1832 C C . LEU B 1 50 ? 8.953 14.719 16.125 1 94.94 50 LEU B C 1
ATOM 1834 O O . LEU B 1 50 ? 7.992 14.039 16.484 1 94.94 50 LEU B O 1
ATOM 1838 N N . SER B 1 51 ? 9.992 15.102 16.859 1 93 51 SER B N 1
ATOM 1839 C CA . SER B 1 51 ? 9.93 14.812 18.281 1 93 51 SER B CA 1
ATOM 1840 C C . SER B 1 51 ? 8.844 15.633 18.969 1 93 51 SER B C 1
ATOM 1842 O O . SER B 1 51 ? 8.305 16.562 18.375 1 93 51 SER B O 1
ATOM 1844 N N . GLU B 1 52 ? 8.578 15.273 20.203 1 89.5 52 GLU B N 1
ATOM 1845 C CA . GLU B 1 52 ? 7.59 16.016 20.969 1 89.5 52 GLU B CA 1
ATOM 1846 C C . GLU B 1 52 ? 7.969 17.5 21.078 1 89.5 52 GLU B C 1
ATOM 1848 O O . GLU B 1 52 ? 7.102 18.375 21.031 1 89.5 52 GLU B O 1
ATOM 1853 N N . GLU B 1 53 ? 9.242 17.719 21.234 1 91.12 53 GLU B N 1
ATOM 1854 C CA . GLU B 1 53 ? 9.734 19.094 21.344 1 91.12 53 GLU B CA 1
ATOM 1855 C C . GLU B 1 53 ? 9.492 19.859 20.047 1 91.12 53 GLU B C 1
ATOM 1857 O O . GLU B 1 53 ? 9.055 21.016 20.062 1 91.12 53 GLU B O 1
ATOM 1862 N N . ILE B 1 54 ? 9.75 19.188 18.922 1 91.56 54 ILE B N 1
ATOM 1863 C CA . ILE B 1 54 ? 9.578 19.812 17.609 1 91.56 54 ILE B CA 1
ATOM 1864 C C . ILE B 1 54 ? 8.094 20.047 17.344 1 91.56 54 ILE B C 1
ATOM 1866 O O . ILE B 1 54 ? 7.699 21.109 16.859 1 91.56 54 ILE B O 1
ATOM 1870 N N . LEU B 1 55 ? 7.27 19.125 17.734 1 90.5 55 LEU B N 1
ATOM 1871 C CA . LEU B 1 55 ? 5.828 19.25 17.531 1 90.5 55 LEU B CA 1
ATOM 1872 C C . LEU B 1 55 ? 5.266 20.422 18.344 1 90.5 55 LEU B C 1
ATOM 1874 O O . LEU B 1 55 ? 4.422 21.172 17.844 1 90.5 55 LEU B O 1
ATOM 1878 N N . SER B 1 56 ? 5.719 20.547 19.531 1 90.81 56 SER B N 1
ATOM 1879 C CA . SER B 1 56 ? 5.262 21.656 20.375 1 90.81 56 SER B CA 1
ATOM 1880 C C . SER B 1 56 ? 5.562 23 19.734 1 90.81 56 SER B C 1
ATOM 1882 O O . SER B 1 56 ? 4.75 23.922 19.812 1 90.81 56 SER B O 1
ATOM 1884 N N . GLN B 1 57 ? 6.715 23.109 19.125 1 91.38 57 GLN B N 1
ATOM 1885 C CA . GLN B 1 57 ? 7.09 24.344 18.453 1 91.38 57 GLN B CA 1
ATOM 1886 C C . GLN B 1 57 ? 6.195 24.594 17.234 1 91.38 57 GLN B C 1
ATOM 1888 O O . GLN B 1 57 ? 5.805 25.734 16.969 1 91.38 57 GLN B O 1
ATOM 1893 N N . LEU B 1 58 ? 5.883 23.516 16.547 1 89.12 58 LEU B N 1
ATOM 1894 C CA . LEU B 1 58 ? 4.996 23.609 15.383 1 89.12 58 LEU B CA 1
ATOM 1895 C C . LEU B 1 58 ? 3.598 24.047 15.805 1 89.12 58 LEU B C 1
ATOM 1897 O O . LEU B 1 58 ? 2.943 24.812 15.109 1 89.12 58 LEU B O 1
ATOM 1901 N N . PHE B 1 59 ? 3.254 23.609 16.969 1 90.25 59 PHE B N 1
ATOM 1902 C CA . PHE B 1 59 ? 1.933 23.953 17.484 1 90.25 59 PHE B CA 1
ATOM 1903 C C . PHE B 1 59 ? 1.84 25.453 17.766 1 90.25 59 PHE B C 1
ATOM 1905 O O . PHE B 1 59 ? 0.847 26.094 17.422 1 90.25 59 PHE B O 1
ATOM 1912 N N . LYS B 1 60 ? 2.779 25.984 18.375 1 90.12 60 LYS B N 1
ATOM 1913 C CA . LYS B 1 60 ? 2.805 27.422 18.688 1 90.12 60 LYS B CA 1
ATOM 1914 C C . LYS B 1 60 ? 2.838 28.266 17.406 1 90.12 60 LYS B C 1
ATOM 1916 O O . LYS B 1 60 ? 2.135 29.266 17.312 1 90.12 60 LYS B O 1
ATOM 1921 N N . THR B 1 61 ? 3.588 27.781 16.391 1 87.38 61 THR B N 1
ATOM 1922 C CA . THR B 1 61 ? 3.793 28.547 15.164 1 87.38 61 THR B CA 1
ATOM 1923 C C . THR B 1 61 ? 2.525 28.562 14.32 1 87.38 61 THR B C 1
ATOM 1925 O O . THR B 1 61 ? 2.195 29.578 13.703 1 87.38 61 THR B O 1
ATOM 1928 N N . PHE B 1 62 ? 1.755 27.438 14.375 1 86.94 62 PHE B N 1
ATOM 1929 C CA . PHE B 1 62 ? 0.624 27.328 13.469 1 86.94 62 PHE B CA 1
ATOM 1930 C C . PHE B 1 62 ? -0.69 27.281 14.234 1 86.94 62 PHE B C 1
ATOM 1932 O O . PHE B 1 62 ? -1.733 26.938 13.672 1 86.94 62 PHE B O 1
ATOM 1939 N N . SER B 1 63 ? -0.663 27.562 15.508 1 85.56 63 SER B N 1
ATOM 1940 C CA . SER B 1 63 ? -1.835 27.625 16.375 1 85.56 63 SER B CA 1
ATOM 1941 C C . SER B 1 63 ? -2.617 26.328 16.359 1 85.56 63 SER B C 1
ATOM 1943 O O . SER B 1 63 ? -3.83 26.328 16.141 1 85.56 63 SER B O 1
ATOM 1945 N N . LEU B 1 64 ? -1.804 25.297 16.484 1 87.81 64 LEU B N 1
ATOM 1946 C CA . LEU B 1 64 ? -2.406 23.969 16.578 1 87.81 64 LEU B CA 1
ATOM 1947 C C . LEU B 1 64 ? -2.594 23.562 18.047 1 87.81 64 LEU B C 1
ATOM 1949 O O . LEU B 1 64 ? -1.797 23.938 18.906 1 87.81 64 LEU B O 1
ATOM 1953 N N . LYS B 1 65 ? -3.543 22.781 18.281 1 88.19 65 LYS B N 1
ATOM 1954 C CA . LYS B 1 65 ? -3.912 22.453 19.656 1 88.19 65 LYS B CA 1
ATOM 1955 C C . LYS B 1 65 ? -3.283 21.125 20.094 1 88.19 65 LYS B C 1
ATOM 1957 O O . LYS B 1 65 ? -2.979 20.953 21.281 1 88.19 65 LYS B O 1
ATOM 1962 N N . SER B 1 66 ? -3.156 20.172 19.188 1 89.12 66 SER B N 1
ATOM 1963 C CA . SER B 1 66 ? -2.674 18.828 19.531 1 89.12 66 SER B CA 1
ATOM 1964 C C . SER B 1 66 ? -2.102 18.125 18.312 1 89.12 66 SER B C 1
ATOM 1966 O O . SER B 1 66 ? -2.197 18.625 17.188 1 89.12 66 SER B O 1
ATOM 1968 N N . THR B 1 67 ? -1.556 17.016 18.641 1 87.06 67 THR B N 1
ATOM 1969 C CA . THR B 1 67 ? -1.054 16.156 17.562 1 87.06 67 THR B CA 1
ATOM 1970 C C . THR B 1 67 ? -2.193 15.711 16.656 1 87.06 67 THR B C 1
ATOM 1972 O O . THR B 1 67 ? -2.02 15.602 15.438 1 87.06 67 THR B O 1
ATOM 1975 N N . GLU B 1 68 ? -3.279 15.469 17.234 1 87.31 68 GLU B N 1
ATOM 1976 C CA . GLU B 1 68 ? -4.453 15.055 16.469 1 87.31 68 GLU B CA 1
ATOM 1977 C C . GLU B 1 68 ? -4.922 16.156 15.531 1 87.31 68 GLU B C 1
ATOM 1979 O O . GLU B 1 68 ? -5.34 15.891 14.398 1 87.31 68 GLU B O 1
ATOM 1984 N N . ASP B 1 69 ? -4.848 17.328 16.062 1 90.06 69 ASP B N 1
ATOM 1985 C CA . ASP B 1 69 ? -5.184 18.469 15.227 1 90.06 69 ASP B CA 1
ATOM 1986 C C . ASP B 1 69 ? -4.242 18.578 14.023 1 90.06 69 ASP B C 1
ATOM 1988 O O . ASP B 1 69 ? -4.68 18.844 12.906 1 90.06 69 ASP B O 1
ATOM 1992 N N . TYR B 1 70 ? -3.082 18.281 14.289 1 90.5 70 TYR B N 1
ATOM 1993 C CA . TYR B 1 70 ? -2.078 18.328 13.227 1 90.5 70 TYR B CA 1
ATOM 1994 C C . TYR B 1 70 ? -2.352 17.266 12.18 1 90.5 70 TYR B C 1
ATOM 1996 O O . TYR B 1 70 ? -2.355 17.547 10.977 1 90.5 70 TYR B O 1
ATOM 2004 N N . THR B 1 71 ? -2.576 16.062 12.586 1 90.12 71 THR B N 1
ATOM 2005 C CA . THR B 1 71 ? -2.857 14.945 11.695 1 90.12 71 THR B CA 1
ATOM 2006 C C . THR B 1 71 ? -4.121 15.203 10.883 1 90.12 71 THR B C 1
ATOM 2008 O O . THR B 1 71 ? -4.188 14.859 9.703 1 90.12 71 THR B O 1
ATOM 2011 N N . PHE B 1 72 ? -4.996 15.852 11.578 1 90.38 72 PHE B N 1
ATOM 2012 C CA . PHE B 1 72 ? -6.234 16.203 10.898 1 90.38 72 PHE B CA 1
ATOM 2013 C C . PHE B 1 72 ? -5.969 17.203 9.773 1 90.38 72 PHE B C 1
ATOM 2015 O O . PHE B 1 72 ? -6.555 17.094 8.688 1 90.38 72 PHE B O 1
ATOM 2022 N N . LYS B 1 73 ? -5.172 18.125 10.047 1 91.69 73 LYS B N 1
ATOM 2023 C CA . LYS B 1 73 ? -4.836 19.109 9.023 1 91.69 73 LYS B CA 1
ATOM 2024 C C . LYS B 1 73 ? -4.133 18.453 7.84 1 91.69 73 LYS B C 1
ATOM 2026 O O . LYS B 1 73 ? -4.379 18.828 6.688 1 91.69 73 LYS B O 1
ATOM 2031 N N . LEU B 1 74 ? -3.291 17.516 8.148 1 93.44 74 LEU B N 1
ATOM 2032 C CA . LEU B 1 74 ? -2.625 16.766 7.094 1 93.44 74 LEU B CA 1
ATOM 2033 C C . LEU B 1 74 ? -3.643 16.016 6.23 1 93.44 74 LEU B C 1
ATOM 2035 O O . LEU B 1 74 ? -3.588 16.078 5 1 93.44 74 LEU B O 1
ATOM 2039 N N . LYS B 1 75 ? -4.52 15.422 6.898 1 92.62 75 LYS B N 1
ATOM 2040 C CA . LYS B 1 75 ? -5.551 14.633 6.223 1 92.62 75 LYS B CA 1
ATOM 2041 C C . LYS B 1 75 ? -6.43 15.516 5.344 1 92.62 75 LYS B C 1
ATOM 2043 O O . LYS B 1 75 ? -6.727 15.164 4.203 1 92.62 75 LYS B O 1
ATOM 2048 N N . CYS B 1 76 ? -6.82 16.609 5.859 1 91.44 76 CYS B N 1
ATOM 2049 C CA . CYS B 1 76 ? -7.688 17.531 5.133 1 91.44 76 CYS B CA 1
ATOM 2050 C C . CYS B 1 76 ? -6.973 18.109 3.908 1 91.44 76 CYS B C 1
ATOM 2052 O O . CYS B 1 76 ? -7.574 18.234 2.84 1 91.44 76 CYS B O 1
ATOM 2054 N N . ALA B 1 77 ? -5.797 18.422 4.094 1 94.31 77 ALA B N 1
ATOM 2055 C CA . ALA B 1 77 ? -5.027 18.953 2.977 1 94.31 77 ALA B CA 1
ATOM 2056 C C . ALA B 1 77 ? -4.898 17.938 1.855 1 94.31 77 ALA B C 1
ATOM 2058 O O . ALA B 1 77 ? -5.008 18.281 0.676 1 94.31 77 ALA B O 1
ATOM 2059 N N . CYS B 1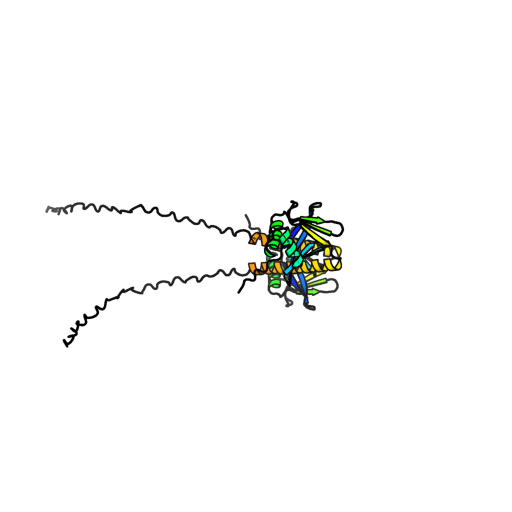 78 ? -4.727 16.703 2.184 1 92.81 78 CYS B N 1
ATOM 2060 C CA . CYS B 1 78 ? -4.633 15.609 1.214 1 92.81 78 CYS B CA 1
ATOM 2061 C C . CYS B 1 78 ? -5.953 15.414 0.481 1 92.81 78 CYS B C 1
ATOM 2063 O O . CYS B 1 78 ? -5.98 15.312 -0.746 1 92.81 78 CYS B O 1
ATOM 2065 N N . LYS B 1 79 ? -6.926 15.414 1.255 1 90.56 79 LYS B N 1
ATOM 2066 C CA . LYS B 1 79 ? -8.25 15.18 0.695 1 90.56 79 LYS B CA 1
ATOM 2067 C C . LYS B 1 79 ? -8.656 16.312 -0.25 1 90.56 79 LYS B C 1
ATOM 2069 O O . LYS B 1 79 ? -9.289 16.062 -1.282 1 90.56 79 LYS B O 1
ATOM 2074 N N . ALA B 1 80 ? -8.305 17.453 0.132 1 92 80 ALA B N 1
ATOM 2075 C CA . ALA B 1 80 ? -8.688 18.641 -0.644 1 92 80 ALA B CA 1
ATOM 2076 C C . ALA B 1 80 ? -7.781 18.812 -1.858 1 92 80 ALA B C 1
ATOM 2078 O O . ALA B 1 80 ? -8.023 19.688 -2.699 1 92 80 ALA B O 1
ATOM 2079 N N . GLY B 1 81 ? -6.719 18.062 -1.923 1 91.69 81 GLY B N 1
ATOM 2080 C CA . GLY B 1 81 ? -5.793 18.141 -3.041 1 91.69 81 GLY B CA 1
ATOM 2081 C C . GLY B 1 81 ? -4.918 19.391 -2.994 1 91.69 81 GLY B C 1
ATOM 2082 O O . GLY B 1 81 ? -4.426 19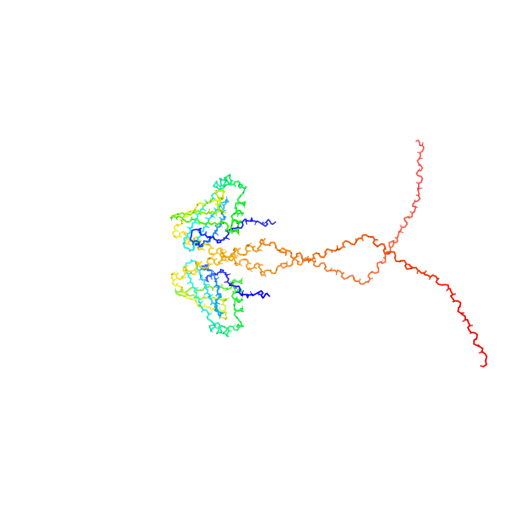.844 -4.027 1 91.69 81 GLY B O 1
ATOM 2083 N N . ARG B 1 82 ? -4.805 19.953 -1.811 1 94.31 82 ARG B N 1
ATOM 2084 C CA . ARG B 1 82 ? -4.031 21.172 -1.646 1 94.31 82 ARG B CA 1
ATOM 2085 C C . ARG B 1 82 ? -2.578 20.859 -1.295 1 94.31 82 ARG B C 1
ATOM 2087 O O . ARG B 1 82 ? -1.695 21.703 -1.491 1 94.31 82 ARG B O 1
ATOM 2094 N N . ALA B 1 83 ? -2.342 19.719 -0.714 1 96.25 83 ALA B N 1
ATOM 2095 C CA . ALA B 1 83 ? -0.988 19.344 -0.312 1 96.25 83 ALA B CA 1
ATOM 2096 C C . ALA B 1 83 ? -0.132 19 -1.524 1 96.25 83 ALA B C 1
ATOM 2098 O O . ALA B 1 83 ? -0.609 18.344 -2.461 1 96.25 83 ALA B O 1
ATOM 2099 N N . PHE B 1 84 ? 1.143 19.422 -1.518 1 97.06 84 PHE B N 1
ATOM 2100 C CA . PHE B 1 84 ? 2.061 19.094 -2.6 1 97.06 84 PHE B CA 1
ATOM 2101 C C . PHE B 1 84 ? 3.504 19.109 -2.111 1 97.06 84 PHE B C 1
ATOM 2103 O O . PHE B 1 84 ? 3.787 19.594 -1.014 1 97.06 84 PHE B O 1
ATOM 2110 N N . VAL B 1 85 ? 4.406 18.578 -2.951 1 96.94 85 VAL B N 1
ATOM 2111 C CA . VAL B 1 85 ? 5.812 18.5 -2.576 1 96.94 85 VAL B CA 1
ATOM 2112 C C . VAL B 1 85 ? 6.656 19.312 -3.562 1 96.94 85 VAL B C 1
ATOM 2114 O O . VAL B 1 85 ? 6.289 19.453 -4.73 1 96.94 85 VAL B O 1
ATOM 2117 N N . LYS B 1 86 ? 7.656 19.906 -3.039 1 95.88 86 LYS B N 1
ATOM 2118 C CA . LYS B 1 86 ? 8.68 20.547 -3.855 1 95.88 86 LYS B CA 1
ATOM 2119 C C . LYS B 1 86 ? 10.055 19.922 -3.604 1 95.88 86 LYS B C 1
ATOM 2121 O O . LYS B 1 86 ? 10.602 20.031 -2.51 1 95.88 86 LYS B O 1
ATOM 2126 N N . LEU B 1 87 ? 10.57 19.312 -4.688 1 94.75 87 LEU B N 1
ATOM 2127 C CA . LEU B 1 87 ? 11.867 18.656 -4.539 1 94.75 87 LEU B CA 1
ATOM 2128 C C . LEU B 1 87 ? 13.008 19.625 -4.805 1 94.75 87 LEU B C 1
ATOM 2130 O O . LEU B 1 87 ? 12.922 20.453 -5.715 1 94.75 87 LEU B O 1
ATOM 2134 N N . GLN B 1 88 ? 13.969 19.484 -3.926 1 90.06 88 GLN B N 1
ATOM 2135 C CA . GLN B 1 88 ? 15.266 20.141 -4.094 1 90.06 88 GLN B CA 1
ATOM 2136 C C . GLN B 1 88 ? 16.391 19.125 -4.227 1 90.06 88 GLN B C 1
ATOM 2138 O O . GLN B 1 88 ? 16.125 17.922 -4.34 1 90.06 88 GLN B O 1
ATOM 2143 N N . GLU B 1 89 ? 17.625 19.375 -4.418 1 84.25 89 GLU B N 1
ATOM 2144 C CA . GLU B 1 89 ? 18.734 18.438 -4.656 1 84.25 89 GLU B CA 1
ATOM 2145 C C . GLU B 1 89 ? 18.781 17.359 -3.584 1 84.25 89 GLU B C 1
ATOM 2147 O O . GLU B 1 89 ? 18.734 16.172 -3.895 1 84.25 89 GLU B O 1
ATOM 2152 N N . ASP B 1 90 ? 18.875 17.562 -2.367 1 84.94 90 ASP B N 1
ATOM 2153 C CA . ASP B 1 90 ? 18.953 16.531 -1.333 1 84.94 90 ASP B CA 1
ATOM 2154 C C . ASP B 1 90 ? 17.906 16.766 -0.249 1 84.94 90 ASP B C 1
ATOM 2156 O O . ASP B 1 90 ? 18.078 16.344 0.893 1 84.94 90 ASP B O 1
ATOM 2160 N N . SER B 1 91 ? 16.891 17.516 -0.578 1 93.88 91 SER B N 1
ATOM 2161 C CA . SER B 1 91 ? 15.828 17.812 0.379 1 93.88 91 SER B CA 1
ATOM 2162 C C . SER B 1 91 ? 14.5 18.062 -0.328 1 93.88 91 SER B C 1
ATOM 2164 O O . SER B 1 91 ? 14.422 18 -1.557 1 93.88 91 SER B O 1
ATOM 2166 N N . ALA B 1 92 ? 13.539 18.109 0.445 1 96.25 92 ALA B N 1
ATOM 2167 C CA . ALA B 1 92 ? 12.211 18.391 -0.083 1 96.25 92 ALA B CA 1
ATOM 2168 C C . ALA B 1 92 ? 11.367 19.156 0.935 1 96.25 92 ALA B C 1
ATOM 2170 O O . ALA B 1 92 ? 11.648 19.109 2.135 1 96.25 92 ALA B O 1
ATOM 2171 N N . VAL B 1 93 ? 10.422 19.875 0.409 1 96.44 93 VAL B N 1
ATOM 2172 C CA . VAL B 1 93 ? 9.492 20.578 1.286 1 96.44 93 VAL B CA 1
ATOM 2173 C C . VAL B 1 93 ? 8.062 20.125 0.997 1 96.44 93 VAL B C 1
ATOM 2175 O O . VAL B 1 93 ? 7.637 20.094 -0.159 1 96.44 93 VAL B O 1
ATOM 2178 N N . LEU B 1 94 ? 7.402 19.719 2.035 1 97 94 LEU B N 1
ATOM 2179 C CA . LEU B 1 94 ? 5.98 19.406 1.973 1 97 94 LEU B CA 1
ATOM 2180 C C . LEU B 1 94 ? 5.133 20.625 2.297 1 97 94 LEU B C 1
ATOM 2182 O O . LEU B 1 94 ? 5.312 21.25 3.344 1 97 94 LEU B O 1
ATOM 2186 N N . HIS B 1 95 ? 4.223 20.922 1.401 1 96.44 95 HIS B N 1
ATOM 2187 C CA . HIS B 1 95 ? 3.311 22.047 1.601 1 96.44 95 HIS B CA 1
ATOM 2188 C C . HIS B 1 95 ? 1.876 21.562 1.789 1 96.44 95 HIS B C 1
ATOM 2190 O O . HIS B 1 95 ? 1.387 20.734 1.013 1 96.44 95 HIS B O 1
ATOM 2196 N N . LEU B 1 96 ? 1.23 22.078 2.781 1 95.25 96 LEU B N 1
ATOM 2197 C CA . LEU B 1 96 ? -0.158 21.703 3.02 1 95.25 96 LEU B CA 1
ATOM 2198 C C . LEU B 1 96 ? -1.113 22.688 2.371 1 95.25 96 LEU B C 1
ATOM 2200 O O . LEU B 1 96 ? -2.334 22.547 2.486 1 95.25 96 LEU B O 1
ATOM 2204 N N . GLY B 1 97 ? -0.565 23.641 1.692 1 92 97 GLY B N 1
ATOM 2205 C CA . GLY B 1 97 ? -1.312 24.641 0.957 1 92 97 GLY B CA 1
ATOM 2206 C C . GLY B 1 97 ? -0.424 25.594 0.171 1 92 97 GLY B C 1
ATOM 2207 O O . GLY B 1 97 ? 0.803 25.516 0.259 1 92 97 GLY B O 1
ATOM 2208 N N . SER B 1 98 ? -1.036 26.547 -0.506 1 90.19 98 SER B N 1
ATOM 2209 C CA . SER B 1 98 ? -0.295 27.406 -1.426 1 90.19 98 SER B CA 1
ATOM 2210 C C . SER B 1 98 ? 0.036 28.734 -0.783 1 90.19 98 SER B C 1
ATOM 2212 O O . SER B 1 98 ? 0.883 29.484 -1.284 1 90.19 98 SER B O 1
ATOM 2214 N N . GLU B 1 99 ? -0.612 28.969 0.34 1 90.62 99 GLU B N 1
ATOM 2215 C CA . GLU B 1 99 ? -0.38 30.266 0.992 1 90.62 99 GLU B CA 1
ATOM 2216 C C . GLU B 1 99 ? 0.845 30.203 1.9 1 90.62 99 GLU B C 1
ATOM 2218 O O . GLU B 1 99 ? 1.146 29.156 2.484 1 90.62 99 GLU B O 1
ATOM 2223 N N . PRO B 1 100 ? 1.533 31.312 2.039 1 87.06 100 PRO B N 1
ATOM 2224 C CA . PRO B 1 100 ? 2.715 31.359 2.904 1 87.06 100 PRO B CA 1
ATOM 2225 C C . PRO B 1 100 ? 2.402 30.969 4.352 1 87.06 100 PRO B C 1
ATOM 2227 O O . PRO B 1 100 ? 3.281 30.484 5.066 1 87.06 100 PRO B O 1
ATOM 2230 N N . LYS B 1 101 ? 1.146 31.141 4.758 1 85.19 101 LYS B N 1
ATOM 2231 C CA . LYS B 1 101 ? 0.753 30.859 6.133 1 85.19 101 LYS B CA 1
ATOM 2232 C C . LYS B 1 101 ? 0.452 29.375 6.324 1 85.19 101 LYS B C 1
ATOM 2234 O O . LYS B 1 101 ? 0.35 28.891 7.457 1 85.19 101 LYS B O 1
ATOM 2239 N N . ASP B 1 102 ? 0.43 28.75 5.18 1 90.81 102 ASP B N 1
ATOM 2240 C CA . ASP B 1 102 ? 0.107 27.328 5.266 1 90.81 102 ASP B CA 1
ATOM 2241 C C . ASP B 1 102 ? 1.285 26.531 5.82 1 90.81 102 ASP B C 1
ATOM 2243 O O . ASP B 1 102 ? 2.443 26.906 5.625 1 90.81 102 ASP B O 1
ATOM 2247 N N . LEU B 1 103 ? 0.974 25.469 6.465 1 91.06 103 LEU B N 1
ATOM 2248 C CA . LEU B 1 103 ? 1.979 24.594 7.055 1 91.06 103 LEU B CA 1
ATOM 2249 C C . LEU B 1 103 ? 2.891 24 5.98 1 91.06 103 LEU B C 1
ATOM 2251 O O . LEU B 1 103 ? 2.422 23.594 4.914 1 91.06 103 LEU B O 1
ATOM 2255 N N . SER B 1 104 ? 4.191 24.109 6.277 1 93.06 104 SER B N 1
ATOM 2256 C CA . SER B 1 104 ? 5.188 23.453 5.434 1 93.06 104 SER B CA 1
ATOM 2257 C C . SER B 1 104 ? 6.234 22.734 6.273 1 93.06 104 SER B C 1
ATOM 2259 O O . SER B 1 104 ? 6.539 23.156 7.395 1 93.06 104 SER B O 1
ATOM 2261 N N . LEU B 1 105 ? 6.781 21.641 5.715 1 94.25 105 LEU B N 1
ATOM 2262 C CA . LEU B 1 105 ? 7.766 20.828 6.434 1 94.25 105 LEU B CA 1
ATOM 2263 C C . LEU B 1 105 ? 8.922 20.438 5.516 1 94.25 105 LEU B C 1
ATOM 2265 O O . LEU B 1 105 ? 8.703 20.047 4.371 1 94.25 105 LEU B O 1
ATOM 2269 N N . SER B 1 106 ? 10.094 20.609 6.098 1 95.5 106 SER B N 1
ATOM 2270 C CA . SER B 1 106 ? 11.266 20.172 5.352 1 95.5 106 SER B CA 1
ATOM 2271 C C . SER B 1 106 ? 11.609 18.719 5.645 1 95.5 106 SER B C 1
ATOM 2273 O O . SER B 1 106 ? 11.57 18.297 6.801 1 95.5 106 SER B O 1
ATOM 2275 N N . LEU B 1 107 ? 11.93 17.953 4.605 1 97.69 107 LEU B N 1
ATOM 2276 C CA . LEU B 1 107 ? 12.328 16.562 4.734 1 97.69 107 LEU B CA 1
ATOM 2277 C C . LEU B 1 107 ? 13.672 16.312 4.059 1 97.69 107 LEU B C 1
ATOM 2279 O O . LEU B 1 107 ? 14.047 17.047 3.135 1 97.69 107 LEU B O 1
ATOM 2283 N N . SER B 1 108 ? 14.352 15.336 4.543 1 97.81 108 SER B N 1
ATOM 2284 C CA . SER B 1 108 ? 15.641 14.984 3.963 1 97.81 108 SER B CA 1
ATOM 2285 C C . SER B 1 108 ? 15.578 13.625 3.271 1 97.81 108 SER B C 1
ATOM 2287 O O . SER B 1 108 ? 14.906 12.711 3.75 1 97.81 108 SER B O 1
ATOM 2289 N N . LYS B 1 109 ? 16.375 13.523 2.25 1 97.62 109 LYS B N 1
ATOM 2290 C CA . LYS B 1 109 ? 16.438 12.25 1.534 1 97.62 109 LYS B CA 1
ATOM 2291 C C . LYS B 1 109 ? 17.203 11.211 2.334 1 97.62 109 LYS B C 1
ATOM 2293 O O . LYS B 1 109 ? 18.281 11.5 2.871 1 97.62 109 LYS B O 1
ATOM 2298 N N . LEU B 1 110 ? 16.641 10.055 2.369 1 97.69 110 LEU B N 1
ATOM 2299 C CA . LEU B 1 110 ? 17.328 8.961 3.053 1 97.69 110 LEU B CA 1
ATOM 2300 C C . LEU B 1 110 ? 18.391 8.344 2.158 1 97.69 110 LEU B C 1
ATOM 2302 O O . LEU B 1 110 ? 18.312 8.43 0.931 1 97.69 110 LEU B O 1
ATOM 2306 N N . LYS B 1 111 ? 19.359 7.75 2.84 1 97.31 111 LYS B N 1
ATOM 2307 C CA . LYS B 1 111 ? 20.297 6.922 2.084 1 97.31 111 LYS B CA 1
ATOM 2308 C C . LYS B 1 111 ? 19.562 5.773 1.384 1 97.31 111 LYS B C 1
ATOM 2310 O O . LYS B 1 111 ? 18.516 5.32 1.847 1 97.31 111 LYS B O 1
ATOM 2315 N N . ASP B 1 112 ? 20.188 5.258 0.34 1 95.25 112 ASP B N 1
ATOM 2316 C CA . ASP B 1 112 ? 19.547 4.262 -0.51 1 95.25 112 ASP B CA 1
ATOM 2317 C C . ASP B 1 112 ? 19.094 3.051 0.305 1 95.25 112 ASP B C 1
ATOM 2319 O O . ASP B 1 112 ? 17.969 2.58 0.161 1 95.25 112 ASP B O 1
ATOM 2323 N N . SER B 1 113 ? 19.938 2.578 1.125 1 96.06 113 SER B N 1
ATOM 2324 C CA . SER B 1 113 ? 19.609 1.386 1.905 1 96.06 113 SER B CA 1
ATOM 2325 C C . SER B 1 113 ? 18.453 1.643 2.863 1 96.06 113 SER B C 1
ATOM 2327 O O . SER B 1 113 ? 17.562 0.804 3.006 1 96.06 113 SER B O 1
ATOM 2329 N N . GLU B 1 114 ? 18.438 2.812 3.498 1 96.88 114 GLU B N 1
ATOM 2330 C CA . GLU B 1 114 ? 17.375 3.184 4.418 1 96.88 114 GLU B CA 1
ATOM 2331 C C . GLU B 1 114 ? 16.062 3.406 3.678 1 96.88 114 GLU B C 1
ATOM 2333 O O . GLU B 1 114 ? 14.984 3.041 4.172 1 96.88 114 GLU B O 1
ATOM 2338 N N . GLY B 1 115 ? 16.219 4.016 2.541 1 96.94 115 GLY B N 1
ATOM 2339 C CA . GLY B 1 115 ? 15.031 4.238 1.718 1 96.94 115 GLY B CA 1
ATOM 2340 C C . GLY B 1 115 ? 14.359 2.951 1.278 1 96.94 115 GLY B C 1
ATOM 2341 O O . GLY B 1 115 ? 13.133 2.838 1.332 1 96.94 115 GLY B O 1
ATOM 2342 N N . ARG B 1 116 ? 15.195 2.023 0.92 1 95.75 116 ARG B N 1
ATOM 2343 C CA . ARG B 1 116 ? 14.672 0.729 0.5 1 95.75 116 ARG B CA 1
ATOM 2344 C C . ARG B 1 116 ? 13.938 0.037 1.645 1 95.75 116 ARG B C 1
ATOM 2346 O O . ARG B 1 116 ? 12.875 -0.553 1.441 1 95.75 116 ARG B O 1
ATOM 2353 N N . THR B 1 117 ? 14.453 0.174 2.764 1 96.62 117 THR B N 1
ATOM 2354 C CA . THR B 1 117 ? 13.836 -0.419 3.941 1 96.62 117 THR B CA 1
ATOM 2355 C C . THR B 1 117 ? 12.5 0.257 4.25 1 96.62 117 THR B C 1
ATOM 2357 O O . THR B 1 117 ? 11.523 -0.414 4.578 1 96.62 117 THR B O 1
ATOM 2360 N N . GLU B 1 118 ? 12.477 1.551 4.133 1 96.81 118 GLU B N 1
ATOM 2361 C CA . GLU B 1 118 ? 11.25 2.305 4.391 1 96.81 118 GLU B CA 1
ATOM 2362 C C . GLU B 1 118 ? 10.156 1.934 3.4 1 96.81 118 GLU B C 1
ATOM 2364 O O . GLU B 1 118 ? 9 1.742 3.787 1 96.81 118 GLU B O 1
ATOM 2369 N N . VAL B 1 119 ? 10.555 1.801 2.164 1 97.56 119 VAL B N 1
ATOM 2370 C CA . VAL B 1 119 ? 9.578 1.469 1.133 1 97.56 119 VAL B CA 1
ATOM 2371 C C . VAL B 1 119 ? 9.023 0.068 1.38 1 97.56 119 VAL B C 1
ATOM 2373 O O . VAL B 1 119 ? 7.82 -0.161 1.245 1 97.56 119 VAL B O 1
ATOM 2376 N N . LYS B 1 120 ? 9.898 -0.806 1.732 1 96.88 120 LYS B N 1
ATOM 2377 C CA . LYS B 1 120 ? 9.484 -2.172 2.041 1 96.88 120 LYS B CA 1
ATOM 2378 C C . LYS B 1 120 ? 8.5 -2.197 3.207 1 96.88 120 LYS B C 1
ATOM 2380 O O . LYS B 1 120 ? 7.453 -2.85 3.131 1 96.88 120 LYS B O 1
ATOM 2385 N N . GLU B 1 121 ? 8.828 -1.523 4.215 1 96.62 121 GLU B N 1
ATOM 2386 C CA . GLU B 1 121 ? 7.945 -1.477 5.379 1 96.62 121 GLU B CA 1
ATOM 2387 C C . GLU B 1 121 ? 6.59 -0.874 5.02 1 96.62 121 GLU B C 1
ATOM 2389 O O . GLU B 1 121 ? 5.547 -1.359 5.469 1 96.62 121 GLU B O 1
ATOM 2394 N N . LEU B 1 122 ? 6.656 0.143 4.258 1 97.44 122 LEU B N 1
ATOM 2395 C CA . LEU B 1 122 ? 5.43 0.808 3.828 1 97.44 122 LEU B CA 1
ATOM 2396 C C . LEU B 1 122 ? 4.562 -0.133 3.002 1 97.44 122 LEU B C 1
ATOM 2398 O O . LEU B 1 122 ? 3.344 -0.188 3.191 1 97.44 122 LEU B O 1
ATOM 2402 N N . LEU B 1 123 ? 5.203 -0.819 2.162 1 98 123 LEU B N 1
ATOM 2403 C CA . LEU B 1 123 ? 4.527 -1.787 1.305 1 98 123 LEU B CA 1
ATOM 2404 C C . LEU B 1 123 ? 3.766 -2.812 2.139 1 98 123 LEU B C 1
ATOM 2406 O O . LEU B 1 123 ? 2.578 -3.049 1.909 1 98 123 LEU B O 1
ATOM 2410 N N . PHE B 1 124 ? 4.352 -3.381 3.104 1 97.56 124 PHE B N 1
ATOM 2411 C CA . PHE B 1 124 ? 3.73 -4.414 3.924 1 97.56 124 PHE B CA 1
ATOM 2412 C C . PHE B 1 124 ? 2.637 -3.822 4.805 1 97.56 124 PHE B C 1
ATOM 2414 O O . PHE B 1 124 ? 1.593 -4.445 5.008 1 97.56 124 PHE B O 1
ATOM 2421 N N . LYS B 1 125 ? 2.906 -2.676 5.312 1 96.25 125 LYS B N 1
ATOM 2422 C CA . LYS B 1 125 ? 1.896 -2.027 6.145 1 96.25 125 LYS B CA 1
ATOM 2423 C C . LYS B 1 125 ? 0.625 -1.747 5.348 1 96.25 125 LYS B C 1
ATOM 2425 O O . LYS B 1 125 ? -0.483 -1.937 5.855 1 96.25 125 LYS B O 1
ATOM 2430 N N . MET B 1 126 ? 0.837 -1.288 4.145 1 96.94 126 MET B N 1
ATOM 2431 C CA . MET B 1 126 ? -0.317 -0.996 3.297 1 96.94 126 MET B CA 1
ATOM 2432 C C . MET B 1 126 ? -1.059 -2.275 2.93 1 96.94 126 MET B C 1
ATOM 2434 O O . MET B 1 126 ? -2.291 -2.309 2.938 1 96.94 126 MET B O 1
ATOM 2438 N N . ALA B 1 127 ? -0.313 -3.291 2.635 1 96.5 127 ALA B N 1
ATOM 2439 C CA . ALA B 1 127 ? -0.934 -4.57 2.305 1 96.5 127 ALA B CA 1
ATOM 2440 C C . ALA B 1 127 ? -1.748 -5.105 3.48 1 96.5 127 ALA B C 1
ATOM 2442 O O . ALA B 1 127 ? -2.875 -5.57 3.303 1 96.5 127 ALA B O 1
ATOM 2443 N N . ASP B 1 128 ? -1.219 -4.988 4.637 1 94.62 128 ASP B N 1
ATOM 2444 C CA . ASP B 1 128 ? -1.915 -5.434 5.84 1 94.62 128 ASP B CA 1
ATOM 2445 C C . ASP B 1 128 ? -3.193 -4.629 6.062 1 94.62 128 ASP B C 1
ATOM 2447 O O . ASP B 1 128 ? -4.227 -5.188 6.434 1 94.62 128 ASP B O 1
ATOM 2451 N N . SER B 1 129 ? -3.08 -3.395 5.898 1 94.06 129 SER B N 1
ATOM 2452 C CA . SER B 1 129 ? -4.238 -2.529 6.09 1 94.06 129 SER B CA 1
ATOM 2453 C C . SER B 1 129 ? -5.355 -2.881 5.113 1 94.06 129 SER B C 1
ATOM 2455 O O . SER B 1 129 ? -6.523 -2.961 5.5 1 94.06 129 SER B O 1
ATOM 2457 N N . LEU B 1 130 ? -4.984 -3.062 3.934 1 94.31 130 LEU B N 1
ATOM 2458 C CA . LEU B 1 130 ? -5.977 -3.396 2.916 1 94.31 130 LEU B CA 1
ATOM 2459 C C . LEU B 1 130 ? -6.621 -4.746 3.205 1 94.31 130 LEU B C 1
ATOM 2461 O O . LEU B 1 130 ? -7.836 -4.902 3.066 1 94.31 130 LEU B O 1
ATOM 2465 N N . GLN B 1 131 ? -5.785 -5.656 3.572 1 93 131 GLN B N 1
ATOM 2466 C CA . GLN B 1 131 ? -6.309 -6.977 3.918 1 93 131 GLN B CA 1
ATOM 2467 C C . GLN B 1 131 ? -7.27 -6.895 5.098 1 93 131 GLN B C 1
ATOM 2469 O O . GLN B 1 131 ? -8.312 -7.547 5.098 1 93 131 GLN B O 1
ATOM 2474 N N . GLN B 1 132 ? -6.945 -6.094 6.031 1 91.31 132 GLN B N 1
ATOM 2475 C CA . GLN B 1 132 ? -7.789 -5.914 7.211 1 91.31 132 GLN B CA 1
ATOM 2476 C C . GLN B 1 132 ? -9.125 -5.266 6.84 1 91.31 132 GLN B C 1
ATOM 2478 O O . GLN B 1 132 ? -10.18 -5.68 7.32 1 91.31 132 GLN B O 1
ATOM 2483 N N . LEU B 1 133 ? -9.07 -4.297 6.016 1 88.56 133 LEU B N 1
ATOM 2484 C CA . LEU B 1 133 ? -10.273 -3.592 5.594 1 88.56 133 LEU B CA 1
ATOM 2485 C C . LEU B 1 133 ? -11.195 -4.512 4.793 1 88.56 133 LEU B C 1
ATOM 2487 O O . LEU B 1 133 ? -12.414 -4.445 4.926 1 88.56 133 LEU B O 1
ATOM 2491 N N . GLU B 1 134 ? -10.648 -5.375 4.031 1 84.75 134 GLU B N 1
ATOM 2492 C CA . GLU B 1 134 ? -11.422 -6.332 3.244 1 84.75 134 GLU B CA 1
ATOM 2493 C C . GLU B 1 134 ? -12.094 -7.367 4.141 1 84.75 134 GLU B C 1
ATOM 2495 O O . GLU B 1 134 ? -13.211 -7.816 3.85 1 84.75 134 GLU B O 1
ATOM 2500 N N . SER B 1 135 ? -11.438 -7.77 5.141 1 83.38 135 SER B N 1
ATOM 2501 C CA . SER B 1 135 ? -11.984 -8.766 6.062 1 83.38 135 SER B CA 1
ATOM 2502 C C . SER B 1 135 ? -13.141 -8.188 6.875 1 83.38 135 SER B C 1
ATOM 2504 O O . SER B 1 135 ? -14.023 -8.93 7.312 1 83.38 135 SER B O 1
ATOM 2506 N N . GLN B 1 136 ? -13.117 -6.938 7.121 1 79.56 136 GLN B N 1
ATOM 2507 C CA . GLN B 1 136 ? -14.18 -6.273 7.871 1 79.56 136 GLN B CA 1
ATOM 2508 C C . GLN B 1 136 ? -15.438 -6.113 7.02 1 79.56 136 GLN B C 1
ATOM 2510 O O . GLN B 1 136 ? -16.547 -6.082 7.547 1 79.56 136 GLN B O 1
ATOM 2515 N N . GLU B 1 137 ? -15.258 -5.898 5.793 1 67.12 137 GLU B N 1
ATOM 2516 C CA . GLU B 1 137 ? -16.391 -5.762 4.887 1 67.12 137 GLU B CA 1
ATOM 2517 C C . GLU B 1 137 ? -17.188 -7.059 4.805 1 67.12 137 GLU B C 1
ATOM 2519 O O . GLU B 1 137 ? -18.406 -7.039 4.547 1 67.12 137 GLU B O 1
ATOM 2524 N N . PHE B 1 138 ? -16.547 -8.188 4.961 1 60.28 138 PHE B N 1
ATOM 2525 C CA . PHE B 1 138 ? -17.203 -9.484 4.863 1 60.28 138 PHE B CA 1
ATOM 2526 C C . PHE B 1 138 ? -17.781 -9.906 6.211 1 60.28 138 PHE B C 1
ATOM 2528 O O . PHE B 1 138 ? -18.453 -10.93 6.312 1 60.28 138 PHE B O 1
ATOM 2535 N N . GLU B 1 139 ? -17.391 -9.125 7.23 1 55.94 139 GLU B N 1
ATOM 2536 C CA . GLU B 1 139 ? -18.078 -9.484 8.469 1 55.94 139 GLU B CA 1
ATOM 2537 C C . GLU B 1 139 ? -19.562 -9.133 8.391 1 55.94 139 GLU B C 1
ATOM 2539 O O . GLU B 1 139 ? -19.922 -8.023 7.988 1 55.94 139 GLU B O 1
ATOM 2544 N N . PRO B 1 140 ? -20.297 -10.172 8.312 1 48.41 140 PRO B N 1
ATOM 2545 C CA . PRO B 1 140 ? -21.719 -9.82 8.398 1 48.41 140 PRO B CA 1
ATOM 2546 C C . PRO B 1 140 ? -21.984 -8.648 9.344 1 48.41 140 PRO B C 1
ATOM 2548 O O . PRO B 1 140 ? -21.469 -8.633 10.469 1 48.41 140 PRO B O 1
ATOM 2551 N N . ARG B 1 141 ? -22.062 -7.445 8.781 1 46.12 141 ARG B N 1
ATOM 2552 C CA . ARG B 1 141 ? -22.531 -6.418 9.703 1 46.12 141 ARG B CA 1
ATOM 2553 C C . ARG B 1 141 ? -23.344 -7.027 10.836 1 46.12 141 ARG B C 1
ATOM 2555 O O . ARG B 1 141 ? -24.297 -7.781 10.586 1 46.12 141 ARG B O 1
ATOM 2562 N N . LYS B 1 142 ? -22.781 -7.168 11.875 1 41.84 142 LYS B N 1
ATOM 2563 C CA . LYS B 1 142 ? -23.75 -7.449 12.93 1 41.84 142 LYS B CA 1
ATOM 2564 C C . LYS B 1 142 ? -25.078 -6.758 12.656 1 41.84 142 LYS B C 1
ATOM 2566 O O . LYS B 1 142 ? -25.172 -5.531 12.719 1 41.84 142 LYS B O 1
ATOM 2571 N N . GLN B 1 143 ? -25.641 -7.098 11.664 1 38.28 143 GLN B N 1
ATOM 2572 C CA . GLN B 1 143 ? -27.016 -6.719 11.914 1 38.28 143 GLN B CA 1
ATOM 2573 C C . GLN B 1 143 ? -27.359 -6.805 13.398 1 38.28 143 GLN B C 1
ATOM 2575 O O . GLN B 1 143 ? -27.188 -7.859 14.016 1 38.28 143 GLN B O 1
ATOM 2580 N N . HIS B 1 144 ? -26.953 -5.762 14.062 1 34.38 144 HIS B N 1
ATOM 2581 C CA . HIS B 1 144 ? -27.656 -5.719 15.328 1 34.38 144 HIS B CA 1
ATOM 2582 C C . HIS B 1 144 ? -29.031 -6.367 15.211 1 34.38 144 HIS B C 1
ATOM 2584 O O . HIS B 1 144 ? -29.953 -5.789 14.617 1 34.38 144 HIS B O 1
ATOM 2590 N N . LYS B 1 145 ? -29.016 -7.633 14.898 1 36.81 145 LYS B N 1
ATOM 2591 C CA . LYS B 1 145 ? -30.297 -8.172 15.344 1 36.81 145 LYS B CA 1
ATOM 2592 C C . LYS B 1 145 ? -30.734 -7.523 16.656 1 36.81 145 LYS B C 1
ATOM 2594 O O . LYS B 1 145 ? -30.203 -7.832 17.719 1 36.81 145 LYS B O 1
ATOM 2599 N N . GLY B 1 146 ? -30.734 -6.27 16.625 1 33.88 146 GLY B N 1
ATOM 2600 C CA . GLY B 1 146 ? -31.578 -5.824 17.734 1 33.88 146 GLY B CA 1
ATOM 2601 C C . GLY B 1 146 ? -32.656 -6.82 18.094 1 33.88 146 GLY B C 1
ATOM 2602 O O . GLY B 1 146 ? -33 -7.691 17.297 1 33.88 146 GLY B O 1
ATOM 2603 N N . PRO B 1 147 ? -32.719 -7.102 19.297 1 38.12 147 PRO B N 1
ATOM 2604 C CA . PRO B 1 147 ? -33.719 -8.062 19.734 1 38.12 147 PRO B CA 1
ATOM 2605 C C . PRO B 1 147 ? -35.031 -7.945 18.938 1 38.12 147 PRO B C 1
ATOM 2607 O O . PRO B 1 147 ? -35.594 -6.855 18.844 1 38.12 147 PRO B O 1
ATOM 2610 N N . VAL B 1 148 ? -35.031 -8.492 17.797 1 36.38 148 VAL B N 1
ATOM 2611 C CA . VAL B 1 148 ? -36.438 -8.641 17.375 1 36.38 148 VAL B CA 1
ATOM 2612 C C . VAL B 1 148 ? -37.312 -9.008 18.578 1 36.38 148 VAL B C 1
ATOM 2614 O O . VAL B 1 148 ? -37.125 -10.062 19.188 1 36.38 148 VAL B O 1
ATOM 2617 N N . VAL B 1 149 ? -37.594 -8.062 19.344 1 32.34 149 VAL B N 1
ATOM 2618 C CA . VAL B 1 149 ? -38.656 -8.336 20.297 1 32.34 149 VAL B CA 1
ATOM 2619 C C . VAL B 1 149 ? -39.75 -9.188 19.625 1 32.34 149 VAL B C 1
ATOM 2621 O O . VAL B 1 149 ? -40.344 -8.758 18.641 1 32.34 149 VAL B O 1
ATOM 2624 N N . ALA B 1 150 ? -39.469 -10.477 19.438 1 35.22 150 ALA B N 1
ATOM 2625 C CA . ALA B 1 150 ? -40.562 -11.414 19.172 1 35.22 150 ALA B CA 1
ATOM 2626 C C . ALA B 1 150 ? -41.906 -10.844 19.656 1 35.22 150 ALA B C 1
ATOM 2628 O O . ALA B 1 150 ? -42.062 -10.531 20.844 1 35.22 150 ALA B O 1
ATOM 2629 N N . VAL B 1 151 ? -42.5 -10.023 18.922 1 35.38 151 VAL B N 1
ATOM 2630 C CA . VAL B 1 151 ? -43.844 -9.648 19.266 1 35.38 151 VAL B CA 1
ATOM 2631 C C . VAL B 1 151 ? -44.594 -10.867 19.828 1 35.38 151 VAL B C 1
ATOM 2633 O O . VAL B 1 151 ? -44.688 -11.898 19.156 1 35.38 151 VAL B O 1
ATOM 2636 N N . LYS B 1 152 ? -44.562 -11.086 21.141 1 34.81 152 LYS B N 1
ATOM 2637 C CA . LYS B 1 152 ? -45.344 -12.102 21.828 1 34.81 152 LYS B CA 1
ATOM 2638 C C . LYS B 1 152 ? -46.688 -12.297 21.141 1 34.81 152 LYS B C 1
ATOM 2640 O O . LYS B 1 152 ? -47.469 -11.344 20.953 1 34.81 152 LYS B O 1
ATOM 2645 N N . LYS B 1 153 ? -46.75 -13.148 20.188 1 35.75 153 LYS B N 1
ATOM 2646 C CA . LYS B 1 153 ? -48.062 -13.547 19.688 1 35.75 153 LYS B CA 1
ATOM 2647 C C . LYS B 1 153 ? -49.062 -13.672 20.828 1 35.75 153 LYS B C 1
ATOM 2649 O O . LYS B 1 153 ? -48.812 -14.375 21.812 1 35.75 153 LYS B O 1
ATOM 2654 N N . ARG B 1 154 ? -49.812 -12.609 21.125 1 34.62 154 ARG B N 1
ATOM 2655 C CA . ARG B 1 154 ? -50.844 -12.656 22.125 1 34.62 154 ARG B CA 1
ATOM 2656 C C . ARG B 1 154 ? -51.688 -13.922 21.984 1 34.62 154 ARG B C 1
ATOM 2658 O O . ARG B 1 154 ? -52.094 -14.289 20.875 1 34.62 154 ARG B O 1
ATOM 2665 N N . LEU B 1 155 ? -51.312 -15.008 22.625 1 34.44 155 LEU B N 1
ATOM 2666 C CA . LEU B 1 155 ? -52.219 -16.156 22.672 1 34.44 155 LEU B CA 1
ATOM 2667 C C . LEU B 1 155 ? -53.656 -15.703 22.797 1 34.44 155 LEU B C 1
ATOM 2669 O O . LEU B 1 155 ? -53.938 -14.688 23.438 1 34.44 155 LEU B O 1
ATOM 2673 N N . PRO B 1 156 ? -54.5 -16 21.891 1 35.78 156 PRO B N 1
ATOM 2674 C CA . PRO B 1 156 ? -55.875 -15.539 21.906 1 35.78 156 PRO B CA 1
ATOM 2675 C C . PRO B 1 156 ? -56.5 -15.508 23.312 1 35.78 156 PRO B C 1
ATOM 2677 O O . PRO B 1 156 ? -57.438 -14.781 23.547 1 35.78 156 PRO B O 1
ATOM 2680 N N . GLY B 1 157 ? -56.125 -16.516 24.094 1 32.38 157 GLY B N 1
ATOM 2681 C CA . GLY B 1 157 ? -57.125 -16.953 25.078 1 32.38 157 GLY B CA 1
ATOM 2682 C C . GLY B 1 157 ? -57.375 -15.906 26.141 1 32.38 157 GLY B C 1
ATOM 2683 O O . GLY B 1 157 ? -58.312 -16.078 26.953 1 32.38 157 GLY B O 1
ATOM 2684 N N . ASP B 1 158 ? -56.344 -15.281 26.578 1 35.75 158 ASP B N 1
ATOM 2685 C CA . ASP B 1 158 ? -56.438 -14.961 28 1 35.75 158 ASP B CA 1
ATOM 2686 C C . ASP B 1 158 ? -57.5 -13.875 28.234 1 35.75 158 ASP B C 1
ATOM 2688 O O . ASP B 1 158 ? -57.438 -12.797 27.641 1 35.75 158 ASP B O 1
ATOM 2692 N N . SER B 1 159 ? -58.688 -14.336 28.516 1 29.16 159 SER B N 1
ATOM 2693 C CA . SER B 1 159 ? -59.906 -13.578 28.875 1 29.16 159 SER B CA 1
ATOM 2694 C C . SER B 1 159 ? -59.594 -12.578 29.984 1 29.16 159 SER B C 1
ATOM 2696 O O . SER B 1 159 ? -58.969 -12.922 30.984 1 29.16 159 SER B O 1
ATOM 2698 N N . LEU B 1 160 ? -59.062 -11.391 29.641 1 31.12 160 LEU B N 1
ATOM 2699 C CA . LEU B 1 160 ? -58.688 -10.328 30.547 1 31.12 160 LEU B CA 1
ATOM 2700 C C . LEU B 1 160 ? -59.75 -10.156 31.641 1 31.12 160 LEU B C 1
ATOM 2702 O O . LEU B 1 160 ? -60.531 -9.195 31.625 1 31.12 160 LEU B O 1
ATOM 2706 N N . ILE B 1 161 ? -60.344 -11.289 32.188 1 34.19 161 ILE B N 1
ATOM 2707 C CA . ILE B 1 161 ? -61.406 -11.008 33.156 1 34.19 161 ILE B CA 1
ATOM 2708 C C . ILE B 1 161 ? -60.875 -10.148 34.281 1 34.19 161 ILE B C 1
ATOM 2710 O O . ILE B 1 161 ? -59.875 -10.508 34.938 1 34.19 161 ILE B O 1
ATOM 2714 N N . ASN B 1 162 ? -60.906 -8.867 34.125 1 26.62 162 ASN B N 1
ATOM 2715 C CA . ASN B 1 162 ? -60.531 -7.789 35.031 1 26.62 162 ASN B CA 1
ATOM 2716 C C . ASN B 1 162 ? -61.125 -8.023 36.438 1 26.62 162 ASN B C 1
ATOM 2718 O O . ASN B 1 162 ? -62.344 -7.879 36.656 1 26.62 162 ASN B O 1
ATOM 2722 N N . PRO B 1 163 ? -60.906 -9.188 37.062 1 29.28 163 PRO B N 1
ATOM 2723 C CA . PRO B 1 163 ? -61.719 -9.445 38.25 1 29.28 163 PRO B CA 1
ATOM 2724 C C . PRO B 1 163 ? -61.438 -8.445 39.375 1 29.28 163 PRO B C 1
ATOM 2726 O O . PRO B 1 163 ? -61.844 -8.68 40.531 1 29.28 163 PRO B O 1
ATOM 2729 N N . GLY B 1 164 ? -60.875 -7.32 39.156 1 26.53 164 GLY B N 1
ATOM 2730 C CA . GLY B 1 164 ? -60.375 -6.645 40.344 1 26.53 164 GLY B CA 1
ATOM 2731 C C . GLY B 1 164 ? -61.438 -6.398 41.406 1 26.53 164 GLY B C 1
ATOM 2732 O O . GLY B 1 164 ? -62.25 -5.492 41.25 1 26.53 164 GLY B O 1
ATOM 2733 N N . THR B 1 165 ? -62.219 -7.434 41.781 1 29.39 165 THR B N 1
ATOM 2734 C CA . THR B 1 165 ? -63.281 -7.156 42.75 1 29.39 165 THR B CA 1
ATOM 2735 C C . THR B 1 165 ? -62.688 -6.508 44 1 29.39 165 THR B C 1
ATOM 2737 O O . THR B 1 165 ? -61.594 -6.875 44.438 1 29.39 165 THR B O 1
ATOM 2740 N N . LYS B 1 166 ? -62.938 -5.316 44.25 1 31.62 166 LYS B N 1
ATOM 2741 C CA . LYS B 1 166 ? -62.781 -4.336 45.312 1 31.62 166 LYS B CA 1
ATOM 2742 C C . LYS B 1 166 ? -63.156 -4.926 46.688 1 31.62 166 LYS B C 1
ATOM 2744 O O . LYS B 1 166 ? -64.312 -5.32 46.906 1 31.62 166 LYS B O 1
ATOM 2749 N N . ARG B 1 167 ? -62.344 -5.766 47.25 1 29.11 167 ARG B N 1
ATOM 2750 C CA . ARG B 1 167 ? -62.719 -6.234 48.594 1 29.11 167 ARG B CA 1
ATOM 2751 C C . ARG B 1 167 ? -62.906 -5.066 49.562 1 29.11 167 ARG B C 1
ATOM 2753 O O . ARG B 1 167 ? -62.031 -4.215 49.688 1 29.11 167 ARG B O 1
ATOM 2760 N N . LYS B 1 168 ? -64.125 -4.605 49.656 1 32.5 168 LYS B N 1
ATOM 2761 C CA . LYS B 1 168 ? -64.625 -3.611 50.625 1 32.5 168 LYS B CA 1
ATOM 2762 C C . LYS B 1 168 ? -64.188 -3.994 52.031 1 32.5 168 LYS B C 1
ATOM 2764 O O . LYS B 1 168 ? -64.5 -5.109 52.469 1 32.5 168 LYS B O 1
ATOM 2769 N N . LYS B 1 169 ? -63.031 -3.561 52.5 1 32.28 169 LYS B N 1
ATOM 2770 C CA . LYS B 1 169 ? -62.531 -3.705 53.875 1 32.28 169 LYS B CA 1
ATOM 2771 C C . LYS B 1 169 ? -63.656 -3.412 54.875 1 32.28 169 LYS B C 1
ATOM 2773 O O . LYS B 1 169 ? -64.438 -2.467 54.688 1 32.28 169 LYS B O 1
ATOM 2778 N N . PRO B 1 170 ? -64.125 -4.449 55.562 1 31.52 170 PRO B N 1
ATOM 2779 C CA . PRO B 1 170 ? -65.125 -4.25 56.562 1 31.52 170 PRO B CA 1
ATOM 2780 C C . PRO B 1 170 ? -64.812 -3.127 57.531 1 31.52 170 PRO B C 1
ATOM 2782 O O . PRO B 1 170 ? -63.656 -2.83 57.781 1 31.52 170 PRO B O 1
ATOM 2785 N N . ALA B 1 171 ? -65.625 -2.178 57.656 1 33.88 171 ALA B N 1
ATOM 2786 C CA . ALA B 1 171 ? -65.625 -0.979 58.5 1 33.88 171 ALA B CA 1
ATOM 2787 C C . ALA B 1 171 ? -65.312 -1.316 59.938 1 33.88 171 ALA B C 1
ATOM 2789 O O . ALA B 1 171 ? -66.062 -2.098 60.594 1 33.88 171 ALA B O 1
ATOM 2790 N N . THR B 1 172 ? -64.062 -1.718 60.156 1 31.94 172 THR B N 1
ATOM 2791 C CA . THR B 1 172 ? -63.75 -2.018 61.562 1 31.94 172 THR B CA 1
ATOM 2792 C C . THR B 1 172 ? -64.25 -0.889 62.469 1 31.94 172 THR B C 1
ATOM 2794 O O . THR B 1 172 ? -64.125 0.287 62.094 1 31.94 172 THR B O 1
ATOM 2797 N N . GLY B 1 173 ? -65.188 -1.104 63.281 1 32.81 173 GLY B N 1
ATOM 2798 C CA . GLY B 1 173 ? -65.875 -0.305 64.25 1 32.81 173 GLY B CA 1
ATOM 2799 C C . GLY B 1 173 ? -64.938 0.504 65.125 1 32.81 173 GLY B C 1
ATOM 2800 O O . GLY B 1 173 ? -63.812 0.134 65.312 1 32.81 173 GLY B O 1
ATOM 2801 N N . VAL B 1 174 ? -65 1.774 65 1 37.28 174 VAL B N 1
ATOM 2802 C CA . VAL B 1 174 ? -64.25 2.875 65.688 1 37.28 174 VAL B CA 1
ATOM 2803 C C . VAL B 1 174 ? -64.312 2.666 67.188 1 37.28 174 VAL B C 1
ATOM 2805 O O . VAL B 1 174 ? -65.375 2.631 67.812 1 37.28 174 VAL B O 1
ATOM 2808 N N . ALA B 1 175 ? -63.594 1.688 67.688 1 36.62 175 ALA B N 1
ATOM 2809 C CA . ALA B 1 175 ? -63.656 1.591 69.125 1 36.62 175 ALA B CA 1
ATOM 2810 C C . ALA B 1 175 ? -63.312 2.92 69.812 1 36.62 175 ALA B C 1
ATOM 2812 O O . ALA B 1 175 ? -62.312 3.553 69.438 1 36.62 175 ALA B O 1
ATOM 2813 N N . PHE B 1 176 ? -64.25 3.678 70.375 1 34 176 PHE B N 1
ATOM 2814 C CA . PHE B 1 176 ? -64.312 4.922 71.188 1 34 176 PHE B CA 1
ATOM 2815 C C . PHE B 1 176 ? -63.344 4.871 72.375 1 34 176 PHE B C 1
ATOM 2817 O O . PHE B 1 176 ? -63.406 3.951 73.188 1 34 176 PHE B O 1
ATOM 2824 N N . ASP B 1 177 ? -62.031 5.086 72.062 1 33.25 177 ASP B N 1
ATOM 2825 C CA . ASP B 1 177 ? -61.062 5.18 73.125 1 33.25 177 ASP B CA 1
ATOM 2826 C C . ASP B 1 177 ? -61.594 6.02 74.312 1 33.25 177 ASP B C 1
ATOM 2828 O O . ASP B 1 177 ? -61.969 7.176 74.125 1 33.25 177 ASP B O 1
ATOM 2832 N N . ASP B 1 178 ? -62.312 5.414 75.125 1 35.59 178 ASP B N 1
ATOM 2833 C CA . ASP B 1 178 ? -62.688 6.105 76.375 1 35.59 178 ASP B CA 1
ATOM 2834 C C . ASP B 1 178 ? -61.469 6.711 77.062 1 35.59 178 ASP B C 1
ATOM 2836 O O . ASP B 1 178 ? -60.531 5.992 77.438 1 35.59 178 ASP B O 1
ATOM 2840 N N . GLU B 1 179 ? -60.844 7.762 76.5 1 35.03 179 GLU B N 1
ATOM 2841 C CA . GLU B 1 179 ? -59.875 8.539 77.25 1 35.03 179 GLU B CA 1
ATOM 2842 C C . GLU B 1 179 ? -60.344 8.719 78.688 1 35.03 179 GLU B C 1
ATOM 2844 O O . GLU B 1 179 ? -61.469 9.156 78.938 1 35.03 179 GLU B O 1
ATOM 2849 N N . ASP B 1 180 ? -60 7.852 79.625 1 30.12 180 ASP B N 1
ATOM 2850 C CA . ASP B 1 180 ? -60.156 8.141 81.062 1 30.12 180 ASP B CA 1
ATOM 2851 C C . ASP B 1 180 ? -59.719 9.562 81.375 1 30.12 180 ASP B C 1
ATOM 2853 O O . ASP B 1 180 ? -58.75 10.055 80.812 1 30.12 180 ASP B O 1
ATOM 2857 N N . ASP B 1 181 ? -60.562 10.477 82 1 31.25 181 ASP B N 1
ATOM 2858 C CA . ASP B 1 181 ? -60.75 11.688 82.812 1 31.25 181 ASP B CA 1
ATOM 2859 C C . ASP B 1 181 ? -59.719 11.805 83.938 1 31.25 181 ASP B C 1
ATOM 2861 O O . ASP B 1 181 ? -59.688 12.805 84.625 1 31.25 181 ASP B O 1
ATOM 2865 N N . ASP B 1 182 ? -58.562 11.109 84.312 1 27.94 182 ASP B N 1
ATOM 2866 C CA . ASP B 1 182 ? -58.031 11.922 85.375 1 27.94 182 ASP B CA 1
ATOM 2867 C C . ASP B 1 182 ? -57.344 13.172 84.875 1 27.94 182 ASP B C 1
ATOM 2869 O O . ASP B 1 182 ? -56.719 13.141 83.812 1 27.94 182 ASP B O 1
#

Solvent-accessible surface area (backbone atoms only — not comparable to full-atom values): 21335 Å² total; per-residue (Å²): 131,77,80,74,76,66,80,74,64,47,57,34,75,35,36,27,77,86,80,58,49,61,27,46,35,39,41,40,77,45,76,94,68,22,36,37,40,35,37,28,68,67,69,56,28,31,40,36,77,36,43,56,71,53,46,53,53,51,21,68,74,67,73,44,88,44,71,65,51,47,53,45,50,53,45,50,18,53,73,69,64,45,30,33,37,47,82,52,97,69,33,34,37,41,27,46,35,90,50,89,85,39,59,67,44,72,26,38,56,48,55,69,72,58,15,48,49,50,51,32,52,48,47,53,53,50,37,50,51,51,34,53,55,55,56,56,69,65,41,69,68,69,60,71,68,52,78,72,70,70,72,72,74,72,70,85,68,78,69,76,69,76,65,80,70,75,72,79,72,77,83,76,73,79,76,79,75,77,79,81,85,132,132,77,78,74,74,66,81,72,64,47,56,35,75,34,36,26,77,85,80,59,49,63,27,46,35,40,42,40,78,46,77,93,68,22,37,38,41,34,36,27,66,65,69,55,28,31,41,36,77,37,43,57,69,53,46,52,52,49,20,69,76,67,74,45,89,46,70,66,51,47,52,46,51,53,46,50,18,52,73,69,65,46,30,32,36,46,82,52,96,70,35,32,36,42,27,47,35,89,50,89,86,37,59,68,46,74,26,39,54,48,56,68,71,58,18,48,50,51,50,30,52,48,47,53,52,50,38,49,49,50,34,51,54,55,56,55,69,67,41,71,68,69,62,70,70,52,78,72,70,69,71,72,72,72,66,85,70,74,71,78,72,77,65,80,72,76,78,75,74,73,79,72,73,79,76,76,75,75,73,79,81,127

Secondary structure (DSSP, 8-state):
----------EEEEEETTT--EEEEEEEE-GGG-EEEEEE-SS-EEEEEE-HHHHHHHHHHHT---HHHHHHHHHHHHHTT--EEEE-SSEEEEESSSSTTS-EEEEEEPPHHHHHHHHHHHHHHHHHHHHHHHHHHSS----------------TT-------------------------/----------EEEEEETTT--EEEEEEEE-GGG-EEEEEE-SS-EEEEEE-HHHHHHHHHHHT---HHHHHHHHHHHHHHT--EEEE-SSEEEEESSSSTTS-EEEEEEPPHHHHHHHHHHHHHHHHHHHHHHHHHHTS----------------TT-------------------------

Nearest PDB structures (foldseek):
  3wtd-assembly1_B  TM=7.525E-01  e=3.285E-07  Homo sapiens
  3wtf-assembly1_B  TM=7.869E-01  e=1.651E-06  Homo sapiens
  8bhy-assembly1_M  TM=6.383E-01  e=4.138E-07  Homo sapiens
  5cj4-assembly2_D  TM=7.282E-01  e=1.177E-04  Homo sapiens
  8p26-assembly2_C  TM=7.077E-01  e=1.111E-04  Arabidopsis thaliana

Organism: Cyprinus carpio (NCBI:txid7962)